Protein AF-A0A804HIJ1-F1 (afdb_monomer_lite)

InterPro domains:
  IPR012476 mRNA export factor GLE1-like [PTHR12960] (21-302)

Structure (mmCIF, N/CA/C/O backbone):
data_AF-A0A804HIJ1-F1
#
_entry.id   AF-A0A804HIJ1-F1
#
loop_
_atom_site.group_PDB
_atom_site.id
_atom_site.type_symbol
_atom_site.label_atom_id
_atom_site.label_alt_id
_atom_site.label_comp_id
_atom_site.label_asym_id
_atom_site.label_entity_id
_atom_site.label_seq_id
_atom_site.pdbx_PDB_ins_code
_atom_site.Cartn_x
_atom_site.Cartn_y
_atom_site.Cartn_z
_atom_site.occupancy
_atom_site.B_iso_or_equiv
_atom_site.auth_seq_id
_atom_site.auth_comp_id
_atom_site.auth_asym_id
_atom_site.auth_atom_id
_atom_site.pdbx_PDB_model_num
ATOM 1 N N . MET A 1 1 ? 26.012 -12.717 2.301 1.00 45.03 1 MET A N 1
ATOM 2 C CA . MET A 1 1 ? 26.436 -12.152 1.001 1.00 45.03 1 MET A CA 1
ATOM 3 C C . MET A 1 1 ? 26.867 -13.304 0.093 1.00 45.03 1 MET A C 1
ATOM 5 O O . MET A 1 1 ? 27.912 -13.877 0.360 1.00 45.03 1 MET A O 1
ATOM 9 N N . PRO A 1 2 ? 26.054 -13.735 -0.889 1.00 50.12 2 PRO A N 1
ATOM 10 C CA . PRO A 1 2 ? 26.306 -14.949 -1.673 1.00 50.12 2 PRO A CA 1
ATOM 11 C C . PRO A 1 2 ? 26.924 -14.647 -3.057 1.00 50.12 2 PRO A C 1
ATOM 13 O O . PRO A 1 2 ? 26.377 -15.055 -4.082 1.00 50.12 2 PRO A O 1
ATOM 16 N N . SER A 1 3 ? 28.027 -13.894 -3.111 1.00 54.91 3 SER A N 1
ATOM 17 C CA . SER A 1 3 ? 28.630 -13.427 -4.378 1.00 54.91 3 SER A CA 1
ATOM 18 C C . SER A 1 3 ? 30.070 -13.889 -4.634 1.00 54.91 3 SER A C 1
ATOM 20 O O . SER A 1 3 ? 30.509 -13.832 -5.780 1.00 54.91 3 SER A O 1
ATOM 22 N N . GLU A 1 4 ? 30.796 -14.409 -3.642 1.00 56.19 4 GLU A N 1
ATOM 23 C CA . GLU A 1 4 ? 32.210 -14.789 -3.830 1.00 56.19 4 GLU A CA 1
ATOM 24 C C . GLU A 1 4 ? 32.402 -16.053 -4.688 1.00 56.19 4 GLU A C 1
ATOM 26 O O . GLU A 1 4 ? 33.353 -16.127 -5.465 1.00 56.19 4 GLU A O 1
ATOM 31 N N . GLY A 1 5 ? 31.469 -17.014 -4.640 1.00 56.78 5 GLY A N 1
ATOM 32 C CA . GLY A 1 5 ? 31.554 -18.251 -5.436 1.00 56.78 5 GLY A CA 1
ATOM 33 C C . GLY A 1 5 ? 31.441 -18.026 -6.951 1.00 56.78 5 GLY A C 1
ATOM 34 O O . GLY A 1 5 ? 32.194 -18.607 -7.731 1.00 56.78 5 GLY A O 1
ATOM 35 N N . ARG A 1 6 ? 30.580 -17.089 -7.374 1.00 58.53 6 ARG A N 1
ATOM 36 C CA . ARG A 1 6 ? 30.302 -16.829 -8.801 1.00 58.53 6 ARG A CA 1
ATOM 37 C C . ARG A 1 6 ? 31.457 -16.132 -9.531 1.00 58.53 6 ARG A C 1
ATOM 39 O O . ARG A 1 6 ? 31.567 -16.229 -10.755 1.00 58.53 6 ARG A O 1
ATOM 46 N N . CYS A 1 7 ? 32.334 -15.444 -8.797 1.00 66.88 7 CYS A N 1
ATOM 47 C CA . CYS A 1 7 ? 33.508 -14.768 -9.357 1.00 66.88 7 CYS A CA 1
ATOM 48 C C . CYS A 1 7 ? 34.526 -15.785 -9.901 1.00 66.88 7 CYS A C 1
ATOM 50 O O . CYS A 1 7 ? 34.996 -15.671 -11.035 1.00 66.88 7 CYS A O 1
ATOM 52 N N . TRP A 1 8 ? 34.794 -16.845 -9.135 1.00 71.62 8 TRP A N 1
ATOM 53 C CA . TRP A 1 8 ? 35.757 -17.880 -9.514 1.00 71.62 8 TRP A CA 1
ATOM 54 C C . TRP A 1 8 ? 35.276 -18.753 -10.672 1.00 71.62 8 TRP A C 1
ATOM 56 O O . TRP A 1 8 ? 36.068 -19.118 -11.541 1.00 71.62 8 TRP A O 1
ATOM 66 N N . GLU A 1 9 ? 33.978 -19.040 -10.726 1.00 78.06 9 GLU A N 1
ATOM 67 C CA . GLU A 1 9 ? 33.346 -19.786 -11.820 1.00 78.06 9 GLU A CA 1
ATOM 68 C C . GLU A 1 9 ? 33.430 -19.013 -13.143 1.00 78.06 9 GLU A C 1
ATOM 70 O O . GLU A 1 9 ? 33.790 -19.582 -14.175 1.00 78.06 9 GLU A O 1
ATOM 75 N N . THR A 1 10 ? 33.206 -17.697 -13.096 1.00 80.00 10 THR A N 1
ATOM 76 C CA . THR A 1 10 ? 33.297 -16.810 -14.265 1.00 80.00 10 THR A CA 1
ATOM 77 C C . THR A 1 10 ? 34.735 -16.695 -14.777 1.00 80.00 10 THR A C 1
ATOM 79 O O . THR A 1 10 ? 34.978 -16.796 -15.979 1.00 80.00 10 THR A O 1
ATOM 82 N N . LEU A 1 11 ? 35.715 -16.562 -13.877 1.00 74.94 11 LEU A N 1
ATOM 83 C CA . LEU A 1 11 ? 37.135 -16.535 -14.246 1.00 74.94 11 LEU A CA 1
ATOM 84 C C . LEU A 1 11 ? 37.601 -17.869 -14.841 1.00 74.94 11 LEU A C 1
ATOM 86 O O . LEU A 1 11 ? 38.374 -17.889 -15.802 1.00 74.94 11 LEU A O 1
ATOM 90 N N . LYS A 1 12 ? 37.110 -18.991 -14.305 1.00 79.50 12 LYS A N 1
ATOM 91 C CA . LYS A 1 12 ? 37.415 -20.326 -14.829 1.00 79.50 12 LYS A CA 1
ATOM 92 C C . LYS A 1 12 ? 36.811 -20.527 -16.221 1.00 79.50 12 LYS A C 1
ATOM 94 O O . LYS A 1 12 ? 37.513 -21.020 -17.100 1.00 79.50 12 LYS A O 1
ATOM 99 N N . ALA A 1 13 ? 35.573 -20.074 -16.434 1.00 80.00 13 ALA A N 1
ATOM 100 C CA . ALA A 1 13 ? 34.900 -20.103 -17.732 1.00 80.00 13 ALA A CA 1
ATOM 101 C C . ALA A 1 13 ? 35.591 -19.208 -18.777 1.00 80.00 13 ALA A C 1
ATOM 103 O O . ALA A 1 13 ? 35.742 -19.610 -19.930 1.00 80.00 13 ALA A O 1
ATOM 104 N N . LEU A 1 14 ? 36.072 -18.025 -18.376 1.00 77.12 14 LEU A N 1
ATOM 105 C CA . LEU A 1 14 ? 36.859 -17.142 -19.242 1.00 77.12 14 LEU A CA 1
ATOM 106 C C . LEU A 1 14 ? 38.190 -17.784 -19.638 1.00 77.12 14 LEU A C 1
ATOM 108 O O . LEU A 1 14 ? 38.533 -17.784 -20.814 1.00 77.12 14 LEU A O 1
ATOM 112 N N . ARG A 1 15 ? 38.908 -18.401 -18.691 1.00 75.94 15 ARG A N 1
ATOM 113 C CA . ARG A 1 15 ? 40.178 -19.092 -18.971 1.00 75.94 15 ARG A CA 1
ATOM 114 C C . ARG A 1 15 ? 40.006 -20.298 -19.903 1.00 75.94 15 ARG A C 1
ATOM 116 O O . ARG A 1 15 ? 40.915 -20.604 -20.670 1.00 75.94 15 ARG A O 1
ATOM 123 N N . SER A 1 16 ? 38.872 -20.999 -19.834 1.00 77.31 16 SER A N 1
ATOM 124 C CA . SER A 1 16 ? 38.581 -22.139 -20.714 1.00 77.31 16 SER A CA 1
ATOM 125 C C . SER A 1 16 ? 37.957 -21.747 -22.058 1.00 77.31 16 SER A C 1
ATOM 127 O O . SER A 1 16 ? 37.895 -22.593 -22.951 1.00 77.31 16 SER A O 1
ATOM 129 N N . SER A 1 17 ? 37.503 -20.499 -22.200 1.00 81.62 17 SER A N 1
ATOM 130 C CA . SER A 1 17 ? 36.943 -19.936 -23.429 1.00 81.62 17 SER A CA 1
ATOM 131 C C . SER A 1 17 ? 38.042 -19.565 -24.420 1.00 81.62 17 SER A C 1
ATOM 133 O O . SER A 1 17 ? 39.098 -19.061 -24.040 1.00 81.62 17 SER A O 1
ATOM 135 N N . ASP A 1 18 ? 37.771 -19.741 -25.711 1.00 72.19 18 ASP A N 1
ATOM 136 C CA . ASP A 1 18 ? 38.717 -19.424 -26.787 1.00 72.19 18 ASP A CA 1
ATOM 137 C C . ASP A 1 18 ? 39.089 -17.935 -26.837 1.00 72.19 18 ASP A C 1
ATOM 139 O O . ASP A 1 18 ? 40.154 -17.585 -27.332 1.00 72.19 18 ASP A O 1
ATOM 143 N N . LYS A 1 19 ? 38.261 -17.058 -26.249 1.00 74.12 19 LYS A N 1
ATOM 144 C CA . LYS A 1 19 ? 38.559 -15.623 -26.103 1.00 74.12 19 LYS A CA 1
ATOM 145 C C . LYS A 1 19 ? 39.476 -15.286 -24.923 1.00 74.12 19 LYS A C 1
ATOM 147 O O . LYS A 1 19 ? 40.068 -14.213 -24.922 1.00 74.12 19 LYS A O 1
ATOM 152 N N . GLY A 1 20 ? 39.568 -16.151 -23.911 1.00 67.25 20 GLY A N 1
ATOM 153 C CA . GLY A 1 20 ? 40.458 -15.962 -22.755 1.00 67.25 20 GLY A CA 1
ATOM 154 C C . GLY A 1 20 ? 41.712 -16.836 -22.799 1.00 67.25 20 GLY A C 1
ATOM 155 O O . GLY A 1 20 ? 42.582 -16.713 -21.934 1.00 67.25 20 GLY A O 1
ATOM 156 N N . ARG A 1 21 ? 41.831 -17.702 -23.812 1.00 68.31 21 ARG A N 1
ATOM 157 C CA . ARG A 1 21 ? 43.031 -18.485 -24.101 1.00 68.31 21 ARG A CA 1
ATOM 158 C C . ARG A 1 21 ? 44.036 -17.582 -24.820 1.00 68.31 21 ARG A C 1
ATOM 160 O O . ARG A 1 21 ? 44.019 -17.452 -26.038 1.00 68.31 21 ARG A O 1
ATOM 167 N N . LEU A 1 22 ? 44.903 -16.923 -24.057 1.00 64.50 22 LEU A N 1
ATOM 168 C CA . LEU A 1 22 ? 46.024 -16.179 -24.629 1.00 64.50 22 LEU A CA 1
ATOM 169 C C . LEU A 1 22 ? 46.969 -17.173 -25.323 1.00 64.50 22 LEU A C 1
ATOM 171 O O . LEU A 1 22 ? 47.586 -18.019 -24.674 1.00 64.50 22 LEU A O 1
ATOM 175 N N . CYS A 1 23 ? 47.037 -17.112 -26.653 1.00 59.44 23 CYS A N 1
ATOM 176 C CA . CYS A 1 23 ? 47.944 -17.928 -27.451 1.00 59.44 23 CYS A CA 1
ATOM 177 C C . CYS A 1 23 ? 49.360 -17.361 -27.346 1.00 59.44 23 CYS A C 1
ATOM 179 O O . CYS A 1 23 ? 49.731 -16.450 -28.081 1.00 59.44 23 CYS A O 1
ATOM 181 N N . TYR A 1 24 ? 50.161 -17.916 -26.442 1.00 58.03 24 TYR A N 1
ATOM 182 C CA . TYR A 1 24 ? 51.599 -17.679 -26.446 1.00 58.03 24 TYR A CA 1
ATOM 183 C C . TYR A 1 24 ? 52.237 -18.606 -27.482 1.00 58.03 24 TYR A C 1
ATOM 185 O O . TYR A 1 24 ? 52.224 -19.829 -27.326 1.00 58.03 24 TYR A O 1
ATOM 193 N N . TYR A 1 25 ? 52.769 -18.034 -28.562 1.00 60.69 25 TYR A N 1
ATOM 194 C CA . TYR A 1 25 ? 53.546 -18.791 -29.538 1.00 60.69 25 TYR A CA 1
ATOM 195 C C . TYR A 1 25 ? 54.821 -19.298 -28.861 1.00 60.69 25 TYR A C 1
ATOM 197 O O . TYR A 1 25 ? 55.654 -18.518 -28.403 1.00 60.69 25 TYR A O 1
ATOM 205 N N . ARG A 1 26 ? 54.969 -20.625 -28.784 1.00 56.06 26 ARG A N 1
ATOM 206 C CA . ARG A 1 26 ? 56.077 -21.295 -28.083 1.00 56.06 26 ARG A CA 1
ATOM 207 C C . ARG A 1 26 ? 57.457 -20.934 -28.660 1.00 56.06 26 ARG A C 1
ATOM 209 O O . ARG A 1 26 ? 58.466 -21.049 -27.971 1.00 56.06 26 ARG A O 1
ATOM 216 N N . ASP A 1 27 ? 57.473 -20.434 -29.889 1.00 60.84 27 ASP A N 1
ATOM 217 C CA . ASP A 1 27 ? 58.672 -20.043 -30.625 1.00 60.84 27 ASP A CA 1
ATOM 218 C C . ASP A 1 27 ? 59.247 -18.693 -30.154 1.00 60.84 27 ASP A C 1
ATOM 220 O O . ASP A 1 27 ? 60.413 -18.400 -30.415 1.00 60.84 27 ASP A O 1
ATOM 224 N N . TRP A 1 28 ? 58.474 -17.885 -29.411 1.00 60.28 28 TRP A N 1
ATOM 225 C CA . TRP A 1 28 ? 58.933 -16.598 -28.864 1.00 60.28 28 TRP A CA 1
ATOM 226 C C . TRP A 1 28 ? 59.990 -16.779 -27.769 1.00 60.28 28 TRP A C 1
ATOM 228 O O . TRP A 1 28 ? 60.966 -16.038 -27.722 1.00 60.28 28 TRP A O 1
ATOM 238 N N . LEU A 1 29 ? 59.868 -17.830 -26.951 1.00 56.00 29 LEU A N 1
ATOM 239 C CA . LEU A 1 29 ? 60.877 -18.171 -25.940 1.00 56.00 29 LEU A CA 1
ATOM 240 C C . LEU A 1 29 ? 62.183 -18.694 -26.563 1.00 56.00 29 LEU A C 1
ATOM 242 O O . LEU A 1 29 ? 63.237 -18.580 -25.942 1.00 56.00 29 LEU A O 1
ATOM 246 N N . LEU A 1 30 ? 62.137 -19.248 -27.783 1.00 57.50 30 LEU A N 1
ATOM 247 C CA . LEU A 1 30 ? 63.334 -19.713 -28.495 1.00 57.50 30 LEU A CA 1
ATOM 248 C C . LEU A 1 30 ? 64.099 -18.575 -29.185 1.00 57.50 30 LEU A C 1
ATOM 250 O O . LEU A 1 30 ? 65.305 -18.709 -29.385 1.00 57.50 30 LEU A O 1
ATOM 254 N N . ARG A 1 31 ? 63.432 -17.467 -29.535 1.00 59.31 31 ARG A N 1
ATOM 255 C CA . ARG A 1 31 ? 64.072 -16.316 -30.193 1.00 59.31 31 ARG A CA 1
ATOM 256 C C . ARG A 1 31 ? 64.824 -15.370 -29.258 1.00 59.31 31 ARG A C 1
ATOM 258 O O . ARG A 1 31 ? 65.560 -14.526 -29.750 1.00 59.31 31 ARG A O 1
ATOM 265 N N . ARG A 1 32 ? 64.718 -15.536 -27.932 1.00 53.00 32 ARG A N 1
ATOM 266 C CA . ARG A 1 32 ? 65.457 -14.735 -26.930 1.00 53.00 32 ARG A CA 1
ATOM 267 C C . ARG A 1 32 ? 65.261 -13.213 -27.071 1.00 53.00 32 ARG A C 1
ATOM 269 O O . ARG A 1 32 ? 66.073 -12.445 -26.567 1.00 53.00 32 ARG A O 1
ATOM 276 N N . GLU A 1 33 ? 64.193 -12.792 -27.738 1.00 57.38 33 GLU A N 1
ATOM 277 C CA . GLU A 1 33 ? 63.743 -11.405 -27.805 1.00 57.38 33 GLU A CA 1
ATOM 278 C C . GLU A 1 33 ? 62.698 -11.235 -26.706 1.00 57.38 33 GLU A C 1
ATOM 280 O O . GLU A 1 33 ? 61.545 -11.652 -26.838 1.00 57.38 33 GLU A O 1
ATOM 285 N N . ASP A 1 34 ? 63.147 -10.721 -25.563 1.00 55.59 34 ASP A N 1
ATOM 286 C CA . ASP A 1 34 ? 62.320 -10.552 -24.377 1.00 55.59 34 ASP A CA 1
ATOM 287 C C . ASP A 1 34 ? 61.395 -9.344 -24.590 1.00 55.59 34 ASP A C 1
ATOM 289 O O . ASP A 1 34 ? 61.744 -8.196 -24.331 1.00 55.59 34 ASP A O 1
ATOM 293 N N . VAL A 1 35 ? 60.203 -9.595 -25.138 1.00 57.38 35 VAL A N 1
ATOM 294 C CA . VAL A 1 35 ? 59.199 -8.566 -25.487 1.00 57.38 35 VAL A CA 1
ATOM 295 C C . VAL A 1 35 ? 58.797 -7.707 -24.273 1.00 57.38 35 VAL A C 1
ATOM 297 O O . VAL A 1 35 ? 58.299 -6.596 -24.427 1.00 57.38 35 VAL A O 1
ATOM 300 N N . LEU A 1 36 ? 59.034 -8.194 -23.052 1.00 55.00 36 LEU A N 1
ATOM 301 C CA . LEU A 1 36 ? 58.762 -7.465 -21.813 1.00 55.00 36 LEU A CA 1
ATOM 302 C C . LEU A 1 36 ? 59.898 -6.527 -21.378 1.00 55.00 36 LEU A C 1
ATOM 304 O O . LEU A 1 36 ? 59.675 -5.701 -20.495 1.00 55.00 36 LEU A O 1
ATOM 308 N N . GLU A 1 37 ? 61.081 -6.589 -21.992 1.00 58.66 37 GLU A N 1
ATOM 309 C CA . GLU A 1 37 ? 62.195 -5.692 -21.660 1.00 58.66 37 GLU A CA 1
ATOM 310 C C . GLU A 1 37 ? 61.887 -4.233 -22.048 1.00 58.66 37 GLU A C 1
ATOM 312 O O . GLU A 1 37 ? 62.244 -3.300 -21.328 1.00 58.66 37 GLU A O 1
ATOM 317 N N . GLU A 1 38 ? 61.098 -4.023 -23.106 1.00 53.91 38 GLU A N 1
ATOM 318 C CA . GLU A 1 38 ? 60.619 -2.695 -23.505 1.00 53.91 38 GLU A CA 1
ATOM 319 C C . GLU A 1 38 ? 59.603 -2.117 -22.498 1.00 53.91 38 GLU A C 1
ATOM 321 O O . GLU A 1 38 ? 59.600 -0.912 -22.236 1.00 53.91 38 GLU A O 1
ATOM 326 N N . CYS A 1 39 ? 58.811 -2.971 -21.834 1.00 52.78 39 CYS A N 1
ATOM 327 C CA . CYS A 1 39 ? 57.850 -2.570 -20.797 1.00 52.78 39 CYS A CA 1
ATOM 328 C C . CYS A 1 39 ? 58.494 -2.245 -19.439 1.00 52.78 39 CYS A C 1
ATOM 330 O O . CYS A 1 39 ? 57.851 -1.617 -18.598 1.00 52.78 39 CYS A O 1
ATOM 332 N N . MET A 1 40 ? 59.744 -2.661 -19.214 1.00 53.94 40 MET A N 1
ATOM 333 C CA . MET A 1 40 ? 60.508 -2.342 -18.000 1.00 53.94 40 MET A CA 1
ATOM 334 C C . MET A 1 40 ? 61.317 -1.044 -18.139 1.00 53.94 40 MET A C 1
ATOM 336 O O . MET A 1 40 ? 61.915 -0.574 -17.168 1.00 53.94 40 MET A O 1
ATOM 340 N N . SER A 1 41 ? 61.333 -0.441 -19.331 1.00 55.91 41 SER A N 1
ATOM 341 C CA . SER A 1 41 ? 61.959 0.857 -19.560 1.00 55.91 41 SER A CA 1
ATOM 342 C C . SER A 1 41 ? 61.047 1.997 -19.085 1.00 55.91 41 SER A C 1
ATOM 344 O O . SER A 1 41 ? 59.832 1.969 -19.283 1.00 55.91 41 SER A O 1
ATOM 346 N N . LEU A 1 42 ? 61.622 3.009 -18.420 1.00 57.72 42 LEU A N 1
ATOM 347 C CA . LEU A 1 42 ? 60.863 4.192 -18.000 1.00 57.72 42 LEU A CA 1
ATOM 348 C C . LEU A 1 42 ? 60.200 4.835 -19.231 1.00 57.72 42 LEU A C 1
ATOM 350 O O . LEU A 1 42 ? 60.911 5.095 -20.207 1.00 57.72 42 LEU A O 1
ATOM 354 N N . PRO A 1 43 ? 58.886 5.131 -19.198 1.00 63.12 43 PRO A N 1
ATOM 355 C CA . PRO A 1 43 ? 58.206 5.742 -20.330 1.00 63.12 43 PRO A CA 1
ATOM 356 C C . PRO A 1 43 ? 58.850 7.096 -20.637 1.00 63.12 43 PRO A C 1
ATOM 358 O O . PRO A 1 43 ? 58.847 8.012 -19.815 1.00 63.12 43 PRO A O 1
ATOM 361 N N . LYS A 1 44 ? 59.442 7.210 -21.828 1.00 70.50 44 LYS A N 1
ATOM 362 C CA . LYS A 1 44 ? 60.058 8.447 -22.309 1.00 70.50 44 LYS A CA 1
ATOM 363 C C . LYS A 1 44 ? 59.022 9.230 -23.096 1.00 70.50 44 LYS A C 1
ATOM 365 O O . LYS A 1 44 ? 58.398 8.703 -24.014 1.00 70.50 44 LYS A O 1
ATOM 370 N N . LEU A 1 45 ? 58.851 10.498 -22.739 1.00 71.06 45 LEU A N 1
ATOM 371 C CA . LEU A 1 45 ? 58.057 11.411 -23.546 1.00 71.06 45 LEU A CA 1
ATOM 372 C C . LEU A 1 45 ? 58.728 11.599 -24.913 1.00 71.06 45 LEU A C 1
ATOM 374 O O . LEU A 1 45 ? 59.955 11.633 -25.021 1.00 71.06 45 LEU A O 1
ATOM 378 N N . SER A 1 46 ? 57.905 11.706 -25.955 1.00 77.06 46 SER A N 1
ATOM 379 C CA . SER A 1 46 ? 58.351 12.091 -27.295 1.00 77.06 46 SER A CA 1
ATOM 380 C C . SER A 1 46 ? 59.092 13.428 -27.231 1.00 77.06 46 SER A C 1
ATOM 382 O O . SER A 1 46 ? 58.675 14.326 -26.507 1.00 77.06 46 SER A O 1
ATOM 384 N N . SER A 1 47 ? 60.139 13.611 -28.036 1.00 73.25 47 SER A N 1
ATOM 385 C CA . SER A 1 47 ? 60.853 14.891 -28.177 1.00 73.25 47 SER A CA 1
ATOM 386 C C . SER A 1 47 ? 59.946 16.056 -28.603 1.00 73.25 47 SER A C 1
ATOM 388 O O . SER A 1 47 ? 60.314 17.216 -28.438 1.00 73.25 47 SER A O 1
ATOM 390 N N . TYR A 1 48 ? 58.741 15.759 -29.100 1.00 67.44 48 TYR A N 1
ATOM 391 C CA . TYR A 1 48 ? 57.714 16.734 -29.461 1.00 67.44 48 TYR A CA 1
ATOM 392 C C . TYR A 1 48 ? 56.775 17.117 -28.300 1.00 67.44 48 TYR A C 1
ATOM 394 O O . TYR A 1 48 ? 55.915 17.981 -28.459 1.00 67.44 48 TYR A O 1
ATOM 402 N N . SER A 1 49 ? 56.918 16.507 -27.116 1.00 72.62 49 SER A N 1
ATOM 403 C CA . SER A 1 49 ? 56.035 16.777 -25.973 1.00 72.62 49 SER A CA 1
ATOM 404 C C . SER A 1 49 ? 56.127 18.223 -25.480 1.00 72.62 49 SER A C 1
ATOM 406 O O . SER A 1 49 ? 55.131 18.759 -25.009 1.00 72.62 49 SER A O 1
ATOM 408 N N . GLY A 1 50 ? 57.285 18.877 -25.631 1.00 68.88 50 GLY A N 1
ATOM 409 C CA . GLY A 1 50 ? 57.456 20.291 -25.276 1.00 68.88 50 GLY A CA 1
ATOM 410 C C . GLY A 1 50 ? 56.600 21.233 -26.128 1.00 68.88 50 GLY A C 1
ATOM 411 O O . GLY A 1 50 ? 55.984 22.151 -25.595 1.00 68.88 50 GLY A O 1
ATOM 412 N N . TRP A 1 51 ? 56.473 20.947 -27.428 1.00 74.75 51 TRP A N 1
ATOM 413 C CA . TRP A 1 51 ? 55.655 21.744 -28.345 1.00 74.75 51 TRP A CA 1
ATOM 414 C C . TRP A 1 51 ? 54.165 21.668 -27.986 1.00 74.75 51 TRP A C 1
ATOM 416 O O . TRP A 1 51 ? 53.469 22.680 -27.987 1.00 74.75 51 TRP A O 1
ATOM 426 N N . VAL A 1 52 ? 53.682 20.484 -27.599 1.00 72.25 52 VAL A N 1
ATOM 427 C CA . VAL A 1 52 ? 52.279 20.282 -27.202 1.00 72.25 52 VAL A CA 1
ATOM 428 C C . VAL A 1 52 ? 51.939 21.051 -25.922 1.00 72.25 52 VAL A C 1
ATOM 430 O O . VAL A 1 52 ? 50.862 21.634 -25.833 1.00 72.25 52 VAL A O 1
ATOM 433 N N . VAL A 1 53 ? 52.851 21.108 -24.946 1.00 70.56 53 VAL A N 1
ATOM 434 C CA . VAL A 1 53 ? 52.614 21.841 -23.690 1.00 70.56 53 VAL A CA 1
ATOM 435 C C . VAL A 1 53 ? 52.532 23.353 -23.928 1.00 70.56 53 VAL A C 1
ATOM 437 O O . VAL A 1 53 ? 51.646 23.995 -23.369 1.00 70.56 53 VAL A O 1
ATOM 440 N N . GLU A 1 54 ? 53.377 23.917 -24.797 1.00 68.31 54 GLU A N 1
ATOM 441 C CA . GLU A 1 54 ? 53.345 25.356 -25.116 1.00 68.31 54 GLU A CA 1
ATOM 442 C C . GLU A 1 54 ? 52.078 25.793 -25.866 1.00 68.31 54 GLU A C 1
ATOM 444 O O . GLU A 1 54 ? 51.598 26.905 -25.661 1.00 68.31 54 GLU A O 1
ATOM 449 N N . HIS A 1 55 ? 51.503 24.928 -26.707 1.00 65.00 55 HIS A N 1
ATOM 450 C CA . HIS A 1 55 ? 50.378 25.302 -27.576 1.00 65.00 55 HIS A CA 1
ATOM 451 C C . HIS A 1 55 ? 49.003 24.976 -26.976 1.00 65.00 55 HIS A C 1
ATOM 453 O O . HIS A 1 55 ? 47.988 25.461 -27.472 1.00 65.00 55 HIS A O 1
ATOM 459 N N . VAL A 1 56 ? 48.954 24.192 -25.895 1.00 63.06 56 VAL A N 1
ATOM 460 C CA . VAL A 1 56 ? 47.712 23.881 -25.165 1.00 63.06 56 VAL A CA 1
ATOM 461 C C . VAL A 1 56 ? 47.462 24.866 -24.010 1.00 63.06 56 VAL A C 1
ATOM 463 O O . VAL A 1 56 ? 46.315 25.073 -23.621 1.00 63.06 56 VAL A O 1
ATOM 466 N N . LEU A 1 57 ? 48.504 25.527 -23.490 1.00 61.00 57 LEU A N 1
ATOM 467 C CA . LEU A 1 57 ? 48.416 26.462 -22.358 1.00 61.00 57 LEU A CA 1
ATOM 468 C C . LEU A 1 57 ? 48.180 27.974 -22.626 1.00 61.00 57 LEU A C 1
ATOM 470 O O . LEU A 1 57 ? 48.137 28.699 -21.632 1.00 61.00 57 LEU A O 1
ATOM 474 N N . PRO A 1 58 ? 47.958 28.523 -23.842 1.00 52.81 58 PRO A N 1
ATOM 475 C CA . PRO A 1 58 ? 47.726 29.970 -23.972 1.00 52.81 58 PRO A CA 1
ATOM 476 C C . PRO A 1 58 ? 46.368 30.492 -23.460 1.00 52.81 58 PRO A C 1
ATOM 478 O O . PRO A 1 58 ? 46.116 31.687 -23.570 1.00 52.81 58 PRO A O 1
ATOM 481 N N . HIS A 1 59 ? 45.469 29.653 -22.927 1.00 47.03 59 HIS A N 1
ATOM 482 C CA . HIS A 1 59 ? 44.105 30.085 -22.565 1.00 47.03 59 HIS A CA 1
ATOM 483 C C . HIS A 1 59 ? 43.830 30.256 -21.058 1.00 47.03 59 HIS A C 1
ATOM 485 O O . HIS A 1 59 ? 42.693 30.510 -20.677 1.00 47.03 59 HIS A O 1
ATOM 491 N N . MET A 1 60 ? 44.824 30.135 -20.174 1.00 49.72 60 MET A N 1
ATOM 492 C CA . MET A 1 60 ? 44.590 30.188 -18.716 1.00 49.72 60 MET A CA 1
ATOM 493 C C . MET A 1 60 ? 45.579 31.105 -17.983 1.00 49.72 60 MET A C 1
ATOM 495 O O . MET A 1 60 ? 46.089 30.748 -16.923 1.00 49.72 60 MET A O 1
ATOM 499 N N . GLN A 1 61 ? 45.871 32.289 -18.529 1.00 44.69 61 GLN A N 1
ATOM 500 C CA . GLN A 1 61 ? 46.687 33.280 -17.824 1.00 44.69 61 GLN A CA 1
ATOM 501 C C . GLN A 1 61 ? 46.121 34.696 -17.952 1.00 44.69 61 GLN A C 1
ATOM 503 O O . GLN A 1 61 ? 46.636 35.530 -18.686 1.00 44.69 61 GLN A O 1
ATOM 508 N N . GLU A 1 62 ? 45.090 34.982 -17.161 1.00 39.28 62 GLU A N 1
ATOM 509 C CA . GLU A 1 62 ? 44.924 36.305 -16.562 1.00 39.28 62 GLU A CA 1
ATOM 510 C C . GLU A 1 62 ? 44.407 36.113 -15.129 1.00 39.28 62 GLU A C 1
ATOM 512 O O . GLU A 1 62 ? 43.477 35.338 -14.899 1.00 39.28 62 GLU A O 1
ATOM 517 N N . ASN A 1 63 ? 45.048 36.816 -14.188 1.00 32.81 63 ASN A N 1
ATOM 518 C CA . ASN A 1 63 ? 44.877 36.830 -12.724 1.00 32.81 63 ASN A CA 1
ATOM 519 C C . ASN A 1 63 ? 45.852 35.941 -11.916 1.00 32.81 63 ASN A C 1
ATOM 521 O O . ASN A 1 63 ? 45.571 34.809 -11.533 1.00 32.81 63 ASN A O 1
ATOM 525 N N . GLN A 1 64 ? 47.005 36.530 -11.591 1.00 35.12 64 GLN A N 1
ATOM 526 C CA . GLN A 1 64 ? 47.881 36.202 -10.449 1.00 35.12 64 GLN A CA 1
ATOM 527 C C . GLN A 1 64 ? 47.710 37.312 -9.369 1.00 35.12 64 GLN A C 1
ATOM 529 O O . GLN A 1 64 ? 47.228 38.379 -9.758 1.00 35.12 64 GLN A O 1
ATOM 534 N N . PRO A 1 65 ? 48.152 37.180 -8.084 1.00 47.09 65 PRO A N 1
ATOM 535 C CA . PRO A 1 65 ? 49.037 36.148 -7.516 1.00 47.09 65 PRO A CA 1
ATOM 536 C C . PRO A 1 65 ? 48.716 35.575 -6.100 1.00 47.09 65 PRO A C 1
ATOM 538 O O . PRO A 1 65 ? 47.945 36.128 -5.327 1.00 47.09 65 PRO A O 1
ATOM 541 N N . LEU A 1 66 ? 49.389 34.442 -5.818 1.00 33.59 66 LEU A N 1
ATOM 542 C CA . LEU A 1 66 ? 49.885 33.834 -4.554 1.00 33.59 66 LEU A CA 1
ATOM 543 C C . LEU A 1 66 ? 49.350 34.311 -3.175 1.00 33.59 66 LEU A C 1
ATOM 545 O O . LEU A 1 66 ? 49.609 35.441 -2.777 1.00 33.59 66 LEU A O 1
ATOM 549 N N . SER A 1 67 ? 48.805 33.395 -2.351 1.00 30.80 67 SER A N 1
ATOM 550 C CA . SER A 1 67 ? 49.572 32.631 -1.331 1.00 30.80 67 SER A CA 1
ATOM 551 C C . SER A 1 67 ? 48.697 31.895 -0.288 1.00 30.80 67 SER A C 1
ATOM 553 O O . SER A 1 67 ? 47.826 32.479 0.340 1.00 30.80 67 SER A O 1
ATOM 555 N N . GLU A 1 68 ? 49.060 30.622 -0.082 1.00 30.48 68 GLU A N 1
ATOM 556 C CA . GLU A 1 68 ? 49.152 29.867 1.186 1.00 30.48 68 GLU A CA 1
ATOM 557 C C . GLU A 1 68 ? 47.917 29.350 1.976 1.00 30.48 68 GLU A C 1
ATOM 559 O O . GLU A 1 68 ? 47.130 30.080 2.564 1.00 30.48 68 GLU A O 1
ATOM 564 N N . THR A 1 69 ? 47.953 28.017 2.158 1.00 30.75 69 THR A N 1
ATOM 565 C CA . THR A 1 69 ? 47.476 27.170 3.280 1.00 30.75 69 THR A CA 1
ATOM 566 C C . THR A 1 69 ? 46.030 26.616 3.328 1.00 30.75 69 THR A C 1
ATOM 568 O O . THR A 1 69 ? 45.041 27.325 3.442 1.00 30.75 69 THR A O 1
ATOM 571 N N . SER A 1 70 ? 45.996 25.273 3.271 1.00 28.56 70 SER A N 1
ATOM 572 C CA . SER A 1 70 ? 45.022 24.203 3.603 1.00 28.56 70 SER A CA 1
ATOM 573 C C . SER A 1 70 ? 44.015 24.435 4.764 1.00 28.56 70 SER A C 1
ATOM 575 O O . SER A 1 70 ? 44.192 25.373 5.527 1.00 28.56 70 SER A O 1
ATOM 577 N N . PRO A 1 71 ? 43.169 23.443 5.149 1.00 46.47 71 PRO A N 1
ATOM 578 C CA . PRO A 1 71 ? 42.199 22.620 4.403 1.00 46.47 71 PRO A CA 1
ATOM 579 C C . PRO A 1 71 ? 40.783 22.607 5.069 1.00 46.47 71 PRO A C 1
ATOM 581 O O . PRO A 1 71 ? 40.611 23.077 6.188 1.00 46.47 71 PRO A O 1
ATOM 584 N N . SER A 1 72 ? 39.824 21.896 4.444 1.00 26.66 72 SER A N 1
ATOM 585 C CA . SER A 1 72 ? 38.685 21.166 5.069 1.00 26.66 72 SER A CA 1
ATOM 586 C C . SER A 1 72 ? 37.243 21.710 4.919 1.00 26.66 72 SER A C 1
ATOM 588 O O . SER A 1 72 ? 36.943 22.848 5.250 1.00 26.66 72 SER A O 1
ATOM 590 N N . SER A 1 73 ? 36.353 20.759 4.582 1.00 28.95 73 SER A N 1
ATOM 591 C CA . SER A 1 73 ? 34.970 20.556 5.074 1.00 28.95 73 SER A CA 1
ATOM 592 C C . SER A 1 73 ? 33.753 21.332 4.509 1.00 28.95 73 SER A C 1
ATOM 594 O O . SER A 1 73 ? 33.515 22.484 4.836 1.00 28.95 73 SER A O 1
ATOM 596 N N . THR A 1 74 ? 32.869 20.548 3.862 1.00 26.20 74 THR A N 1
ATOM 597 C CA . THR A 1 74 ? 31.418 20.401 4.166 1.00 26.20 74 THR A CA 1
ATOM 598 C C . THR A 1 74 ? 30.360 21.330 3.516 1.00 26.20 74 THR A C 1
ATOM 600 O O . THR A 1 74 ? 30.230 22.497 3.850 1.00 26.20 74 THR A O 1
ATOM 603 N N . SER A 1 75 ? 29.482 20.674 2.734 1.00 27.70 75 SER A N 1
ATOM 604 C CA . SER A 1 75 ? 28.022 20.872 2.542 1.00 27.70 75 SER A CA 1
ATOM 605 C C . SER A 1 75 ? 27.406 21.978 1.654 1.00 27.70 75 SER A C 1
ATOM 607 O O . SER A 1 75 ? 27.461 23.159 1.955 1.00 27.70 75 SER A O 1
ATOM 609 N N . ALA A 1 76 ? 26.586 21.466 0.716 1.00 27.58 76 ALA A N 1
ATOM 610 C CA . ALA A 1 76 ? 25.206 21.838 0.345 1.00 27.58 76 ALA A CA 1
ATOM 611 C C . ALA A 1 76 ? 24.882 23.023 -0.604 1.00 27.58 76 ALA A C 1
ATOM 613 O O . ALA A 1 76 ? 25.152 24.178 -0.315 1.00 27.58 76 ALA A O 1
ATOM 614 N N . SER A 1 77 ? 24.051 22.673 -1.607 1.00 26.81 77 SER A N 1
ATOM 615 C CA . SER A 1 77 ? 22.830 23.375 -2.065 1.00 26.81 77 SER A CA 1
ATOM 616 C C . SER A 1 77 ? 22.837 24.123 -3.412 1.00 26.81 77 SER A C 1
ATOM 618 O O . SER A 1 77 ? 23.664 24.991 -3.647 1.00 26.81 77 SER A O 1
ATOM 620 N N . ALA A 1 78 ? 21.776 23.816 -4.182 1.00 27.89 78 ALA A N 1
ATOM 621 C CA . ALA A 1 78 ? 21.056 24.592 -5.210 1.00 27.89 78 ALA A CA 1
ATOM 622 C C . ALA A 1 78 ? 21.834 25.018 -6.474 1.00 27.89 78 ALA A C 1
ATOM 624 O O . ALA A 1 78 ? 22.820 25.734 -6.415 1.00 27.89 78 ALA A O 1
ATOM 625 N N . LEU A 1 79 ? 21.509 24.468 -7.650 1.00 34.53 79 LEU A N 1
ATOM 626 C CA . LEU A 1 79 ? 20.396 24.877 -8.527 1.00 34.53 79 LEU A CA 1
ATOM 627 C C . LEU A 1 79 ? 20.536 26.342 -8.975 1.00 34.53 79 LEU A C 1
ATOM 629 O O . LEU A 1 79 ? 20.126 27.239 -8.255 1.00 34.53 79 LEU A O 1
ATOM 633 N N . ASP A 1 80 ? 21.114 26.556 -10.157 1.00 29.12 80 ASP A N 1
ATOM 634 C CA . ASP A 1 80 ? 20.439 27.283 -11.237 1.00 29.12 80 ASP A CA 1
ATOM 635 C C . ASP A 1 80 ? 21.253 27.215 -12.535 1.00 29.12 80 ASP A C 1
ATOM 637 O O . ASP A 1 80 ? 22.458 27.457 -12.584 1.00 29.12 80 ASP A O 1
ATOM 641 N N . GLN A 1 81 ? 20.554 26.830 -13.599 1.00 37.62 81 GLN A N 1
ATOM 642 C CA . GLN A 1 81 ? 20.998 26.892 -14.985 1.00 37.62 81 GLN A CA 1
ATOM 643 C C . GLN A 1 81 ? 20.529 28.238 -15.558 1.00 37.62 81 GLN A C 1
ATOM 645 O O . GLN A 1 81 ? 19.435 28.692 -15.219 1.00 37.62 81 GLN A O 1
ATOM 650 N N . PRO A 1 82 ? 21.259 28.822 -16.519 1.00 35.12 82 PRO A N 1
ATOM 651 C CA . PRO A 1 82 ? 20.540 29.255 -17.711 1.00 35.12 82 PRO A CA 1
ATOM 652 C C . PRO A 1 82 ? 21.242 28.875 -19.015 1.00 35.12 82 PRO A C 1
ATOM 654 O O . PRO A 1 82 ? 22.463 28.908 -19.161 1.00 35.12 82 PRO A O 1
ATOM 657 N N . SER A 1 83 ? 20.392 28.514 -19.972 1.00 33.44 83 SER A N 1
ATOM 658 C CA . SER A 1 83 ? 20.685 28.181 -21.359 1.00 33.44 83 SER A CA 1
ATOM 659 C C . SER A 1 83 ? 21.273 29.355 -22.139 1.00 33.44 83 SER A C 1
ATOM 661 O O . SER A 1 83 ? 20.745 30.465 -22.060 1.00 33.44 83 SER A O 1
ATOM 663 N N . PHE A 1 84 ? 22.235 29.077 -23.019 1.00 32.31 84 PHE A N 1
ATOM 664 C CA . PHE A 1 84 ? 22.595 29.978 -24.112 1.00 32.31 84 PHE A CA 1
ATOM 665 C C . PHE A 1 84 ? 22.567 29.232 -25.448 1.00 32.31 84 PHE A C 1
ATOM 667 O O . PHE A 1 84 ? 23.350 28.321 -25.698 1.00 32.31 84 PHE A O 1
ATOM 674 N N . VAL A 1 85 ? 21.624 29.644 -26.296 1.00 36.25 85 VAL A N 1
ATOM 675 C CA . VAL A 1 85 ? 21.576 29.357 -27.734 1.00 36.25 85 VAL A CA 1
ATOM 676 C C . VAL A 1 85 ? 22.548 30.316 -28.432 1.00 36.25 85 VAL A C 1
ATOM 678 O O . VAL A 1 85 ? 22.386 31.527 -28.263 1.00 36.25 85 VAL A O 1
ATOM 681 N N . PRO A 1 86 ? 23.514 29.849 -29.242 1.00 35.25 86 PRO A N 1
ATOM 682 C CA . PRO A 1 86 ? 24.322 30.744 -30.060 1.00 35.25 86 PRO A CA 1
ATOM 683 C C . PRO A 1 86 ? 23.640 31.037 -31.399 1.00 35.25 86 PRO A C 1
ATOM 685 O O . PRO A 1 86 ? 23.250 30.137 -32.142 1.00 35.25 86 PRO A O 1
ATOM 688 N N . LYS A 1 87 ? 23.538 32.331 -31.699 1.00 32.41 87 LYS A N 1
ATOM 689 C CA . LYS A 1 87 ? 23.173 32.902 -32.995 1.00 32.41 87 LYS A CA 1
ATOM 690 C C . LYS A 1 87 ? 24.461 33.078 -33.807 1.00 32.41 87 LYS A C 1
ATOM 692 O O . LYS A 1 87 ? 25.436 33.623 -33.297 1.00 32.41 87 LYS A O 1
ATOM 697 N N . SER A 1 88 ? 24.466 32.577 -35.035 1.00 36.50 88 SER A N 1
ATOM 698 C CA . SER A 1 88 ? 25.569 32.646 -35.999 1.00 36.50 88 SER A CA 1
ATOM 699 C C . SER A 1 88 ? 25.892 34.081 -36.442 1.00 36.50 88 SER A C 1
ATOM 701 O O . SER A 1 88 ? 25.007 34.942 -36.441 1.00 36.50 88 SER A O 1
ATOM 703 N N . PRO A 1 89 ? 27.134 34.315 -36.901 1.00 37.81 89 PRO A N 1
ATOM 704 C CA . PRO A 1 89 ? 27.347 35.210 -38.032 1.00 37.81 89 PRO A CA 1
ATOM 705 C C . PRO A 1 89 ? 28.228 34.621 -39.145 1.00 37.81 89 PRO A C 1
ATOM 707 O O . PRO A 1 89 ? 29.110 33.791 -38.928 1.00 37.81 89 PRO A O 1
ATOM 710 N N . ASP A 1 90 ? 27.907 35.111 -40.339 1.00 30.14 90 ASP A N 1
ATOM 711 C CA . ASP A 1 90 ? 28.396 34.779 -41.668 1.00 30.14 90 ASP A CA 1
ATOM 712 C C . ASP A 1 90 ? 29.873 35.085 -41.956 1.00 30.14 90 ASP A C 1
ATOM 714 O O . ASP A 1 90 ? 30.549 35.885 -41.312 1.00 30.14 90 ASP A O 1
ATOM 718 N N . ALA A 1 91 ? 30.301 34.430 -43.033 1.00 33.28 91 ALA A N 1
ATOM 719 C CA . ALA A 1 91 ? 31.529 34.551 -43.795 1.00 33.28 91 ALA A CA 1
ATOM 720 C C . ALA A 1 91 ? 32.032 35.980 -44.085 1.00 33.28 91 ALA A C 1
ATOM 722 O O . ALA A 1 91 ? 31.303 36.818 -44.605 1.00 33.28 91 ALA A O 1
ATOM 723 N N . SER A 1 92 ? 33.354 36.159 -43.988 1.00 29.83 92 SER A N 1
ATOM 724 C CA . SER A 1 92 ? 34.130 36.811 -45.052 1.00 29.83 92 SER A CA 1
ATOM 725 C C . SER A 1 92 ? 35.614 36.455 -44.948 1.00 29.83 92 SER A C 1
ATOM 727 O O . SER A 1 92 ? 36.269 36.686 -43.936 1.00 29.83 92 SER A O 1
ATOM 729 N N . SER A 1 93 ? 36.104 35.880 -46.040 1.00 35.00 93 SER A N 1
ATOM 730 C CA . SER A 1 93 ? 37.481 35.502 -46.343 1.00 35.00 93 SER A CA 1
ATOM 731 C C . SER A 1 93 ? 38.351 36.723 -46.659 1.00 35.00 93 SER A C 1
ATOM 733 O O . SER A 1 93 ? 37.981 37.508 -47.529 1.00 35.00 93 SER A O 1
ATOM 735 N N . ALA A 1 94 ? 39.544 36.806 -46.063 1.00 28.80 94 ALA A N 1
ATOM 736 C CA . ALA A 1 94 ? 40.717 37.457 -46.657 1.00 28.80 94 ALA A CA 1
ATOM 737 C C . ALA A 1 94 ? 42.000 36.996 -45.937 1.00 28.80 94 ALA A C 1
ATOM 739 O O . ALA A 1 94 ? 42.241 37.365 -44.792 1.00 28.80 94 ALA A O 1
ATOM 740 N N . PHE A 1 95 ? 42.837 36.210 -46.618 1.00 31.47 95 PHE A N 1
ATOM 741 C CA . PHE A 1 95 ? 44.229 35.977 -46.229 1.00 31.47 95 PHE A CA 1
ATOM 742 C C . PHE A 1 95 ? 45.144 36.630 -47.268 1.00 31.47 95 PHE A C 1
ATOM 744 O O . PHE A 1 95 ? 45.073 36.298 -48.449 1.00 31.47 95 PHE A O 1
ATOM 751 N N . SER A 1 96 ? 46.032 37.509 -46.806 1.00 27.66 96 SER A N 1
ATOM 752 C CA . SER A 1 96 ? 47.237 37.941 -47.522 1.00 27.66 96 SER A CA 1
ATOM 753 C C . SER A 1 96 ? 48.449 37.608 -46.651 1.00 27.66 96 SER A C 1
ATOM 755 O O . SER A 1 96 ? 48.452 38.013 -45.486 1.00 27.66 96 SER A O 1
ATOM 757 N N . PRO A 1 97 ? 49.490 36.929 -47.165 1.00 38.97 97 PRO A N 1
ATOM 758 C CA . PRO A 1 97 ? 50.768 36.825 -46.478 1.00 38.97 97 PRO A CA 1
ATOM 759 C C . PRO A 1 97 ? 51.796 37.817 -47.045 1.00 38.97 97 PRO A C 1
ATOM 761 O O . PRO A 1 97 ? 51.866 38.072 -48.247 1.00 38.97 97 PRO A O 1
ATOM 764 N N . ALA A 1 98 ? 52.602 38.373 -46.141 1.00 27.47 98 ALA A N 1
ATOM 765 C CA . ALA A 1 98 ? 53.689 39.302 -46.420 1.00 27.47 98 ALA A CA 1
ATOM 766 C C . ALA A 1 98 ? 54.933 38.607 -47.014 1.00 27.47 98 ALA A C 1
ATOM 768 O O . ALA A 1 98 ? 55.238 37.459 -46.698 1.00 27.47 98 ALA A O 1
ATOM 769 N N . SER A 1 99 ? 55.668 39.344 -47.851 1.00 30.92 99 SER A N 1
ATOM 770 C CA . SER A 1 99 ? 57.003 39.014 -48.384 1.00 30.92 99 SER A CA 1
ATOM 771 C C . SER A 1 99 ? 58.132 39.474 -47.446 1.00 30.92 99 SER A C 1
ATOM 773 O O . SER A 1 99 ? 57.887 40.342 -46.605 1.00 30.92 99 SER A O 1
ATOM 775 N N . PRO A 1 100 ? 59.392 39.043 -47.671 1.00 37.75 100 PRO A N 1
ATOM 776 C CA . PRO A 1 100 ? 60.554 39.789 -47.199 1.00 37.75 100 PRO A CA 1
ATOM 777 C C . PRO A 1 100 ? 61.507 40.279 -48.315 1.00 37.75 100 PRO A C 1
ATOM 779 O O . PRO A 1 100 ? 61.839 39.554 -49.246 1.00 37.75 100 PRO A O 1
ATOM 782 N N . ALA A 1 101 ? 61.978 41.514 -48.091 1.00 29.30 101 ALA A N 1
ATOM 783 C CA . ALA A 1 101 ? 63.292 42.118 -48.370 1.00 29.30 101 ALA A CA 1
ATOM 784 C C . ALA A 1 101 ? 63.813 42.344 -49.817 1.00 29.30 101 ALA A C 1
ATOM 786 O O . ALA A 1 101 ? 64.206 41.436 -50.540 1.00 29.30 101 ALA A O 1
ATOM 787 N N . THR A 1 102 ? 63.946 43.637 -50.144 1.00 35.78 102 THR A N 1
ATOM 788 C CA . THR A 1 102 ? 64.728 44.286 -51.225 1.00 35.78 102 THR A CA 1
ATOM 789 C C . THR A 1 102 ? 66.252 44.270 -50.967 1.00 35.78 102 THR A C 1
ATOM 791 O O . THR A 1 102 ? 66.649 44.110 -49.811 1.00 35.78 102 THR A O 1
ATOM 794 N N . PRO A 1 103 ? 67.119 44.569 -51.967 1.00 45.53 103 PRO A N 1
ATOM 795 C CA . PRO A 1 103 ? 67.601 45.959 -52.084 1.00 45.53 103 PRO A CA 1
ATOM 796 C C . PRO A 1 103 ? 67.896 46.492 -53.510 1.00 45.53 103 PRO A C 1
ATOM 798 O O . PRO A 1 103 ? 68.408 45.796 -54.378 1.00 45.53 103 PRO A O 1
ATOM 801 N N . ASN A 1 104 ? 67.659 47.803 -53.635 1.00 32.44 104 ASN A N 1
ATOM 802 C CA . ASN A 1 104 ? 68.355 48.837 -54.417 1.00 32.44 104 ASN A CA 1
ATOM 803 C C . ASN A 1 104 ? 68.462 48.756 -55.948 1.00 32.44 104 ASN A C 1
ATOM 805 O O . ASN A 1 104 ? 69.228 47.992 -56.526 1.00 32.44 104 ASN A O 1
ATOM 809 N N . GLY A 1 105 ? 67.801 49.728 -56.584 1.00 33.19 105 GLY A N 1
ATOM 810 C CA . GLY A 1 105 ? 68.065 50.151 -57.950 1.00 33.19 105 GLY A CA 1
ATOM 811 C C . GLY A 1 105 ? 69.092 51.280 -58.044 1.00 33.19 105 GLY A C 1
ATOM 812 O O . GLY A 1 105 ? 69.233 52.100 -57.141 1.00 33.19 105 GLY A O 1
ATOM 813 N N . THR A 1 106 ? 69.757 51.370 -59.194 1.00 34.12 106 THR A N 1
ATOM 814 C CA . THR A 1 106 ? 70.044 52.635 -59.891 1.00 34.12 106 THR A CA 1
ATOM 815 C C . THR A 1 106 ? 70.310 52.339 -61.375 1.00 34.12 106 THR A C 1
ATOM 817 O O . THR A 1 106 ? 70.879 51.299 -61.690 1.00 34.12 106 THR A O 1
ATOM 820 N N . LYS A 1 107 ? 69.971 53.313 -62.237 1.00 32.69 107 LYS A N 1
ATOM 821 C CA . LYS A 1 107 ? 70.063 53.386 -63.715 1.00 32.69 107 LYS A CA 1
ATOM 822 C C . LYS A 1 107 ? 68.962 52.622 -64.463 1.00 32.69 107 LYS A C 1
ATOM 824 O O . LYS A 1 107 ? 68.793 51.435 -64.274 1.00 32.69 107 LYS A O 1
ATOM 829 N N . GLY A 1 108 ? 68.145 53.233 -65.315 1.00 30.64 108 GLY A N 1
ATOM 830 C CA . GLY A 1 108 ? 68.315 54.483 -66.050 1.00 30.64 108 GLY A CA 1
ATOM 831 C C . GLY A 1 108 ? 68.831 54.189 -67.453 1.00 30.64 108 GLY A C 1
ATOM 832 O O . GLY A 1 108 ? 70.036 54.056 -67.632 1.00 30.64 108 GLY A O 1
ATOM 833 N N . LYS A 1 109 ? 67.880 54.215 -68.394 1.00 35.72 109 LYS A N 1
ATOM 834 C CA . LYS A 1 109 ? 68.021 54.343 -69.850 1.00 35.72 109 LYS A CA 1
ATOM 835 C C . LYS A 1 109 ? 68.452 53.097 -70.638 1.00 35.72 109 LYS A C 1
ATOM 837 O O . LYS A 1 109 ? 69.574 52.641 -70.497 1.00 35.72 109 LYS A O 1
ATOM 842 N N . ASP A 1 110 ? 67.503 52.686 -71.484 1.00 40.62 110 ASP A N 1
ATOM 843 C CA . ASP A 1 110 ? 67.600 52.126 -72.839 1.00 40.62 110 ASP A CA 1
ATOM 844 C C . ASP A 1 110 ? 68.558 50.977 -73.167 1.00 40.62 110 ASP A C 1
ATOM 846 O O . ASP A 1 110 ? 69.679 50.878 -72.692 1.00 40.62 110 ASP A O 1
ATOM 850 N N . GLU A 1 111 ? 68.072 50.172 -74.113 1.00 41.16 111 GLU A N 1
ATOM 851 C CA . GLU A 1 111 ? 68.731 49.051 -74.786 1.00 41.16 111 GLU A CA 1
ATOM 852 C C . GLU A 1 111 ? 68.819 47.748 -73.980 1.00 41.16 111 GLU A C 1
ATOM 854 O O . GLU A 1 111 ? 69.861 47.325 -73.492 1.00 41.16 111 GLU A O 1
ATOM 859 N N . SER A 1 112 ? 67.720 46.994 -73.983 1.00 36.91 112 SER A N 1
ATOM 860 C CA . SER A 1 112 ? 67.868 45.559 -74.225 1.00 36.91 112 S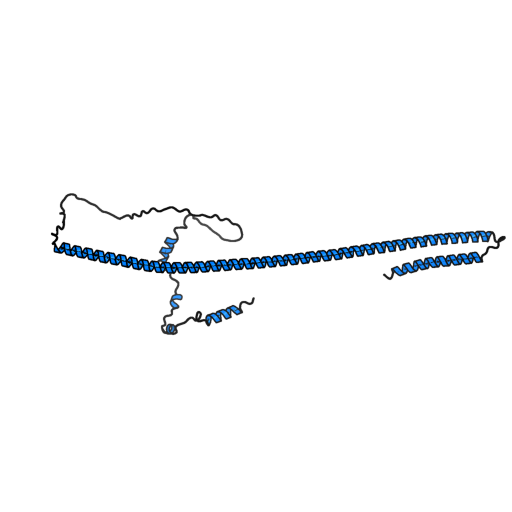ER A CA 1
ATOM 861 C C . SER A 1 112 ? 66.800 45.117 -75.205 1.00 36.91 112 SER A C 1
ATOM 863 O O . SER A 1 112 ? 65.598 45.276 -75.000 1.00 36.91 112 SER A O 1
ATOM 865 N N . GLN A 1 113 ? 67.303 44.668 -76.344 1.00 37.22 113 GLN A N 1
ATOM 866 C CA . GLN A 1 113 ? 66.557 44.162 -77.469 1.00 37.22 113 GLN A CA 1
ATOM 867 C C . GLN A 1 113 ? 65.541 43.146 -76.970 1.00 37.22 113 GLN A C 1
ATOM 869 O O . GLN A 1 113 ? 65.882 42.140 -76.343 1.00 37.22 113 GLN A O 1
ATOM 874 N N . HIS A 1 114 ? 64.284 43.443 -77.273 1.00 36.56 114 HIS A N 1
ATOM 875 C CA . HIS A 1 114 ? 63.209 42.483 -77.297 1.00 36.56 114 HIS A CA 1
ATOM 876 C C . HIS A 1 114 ? 63.710 41.295 -78.125 1.00 36.56 114 HIS A C 1
ATOM 878 O O . HIS A 1 114 ? 63.726 41.335 -79.351 1.00 36.56 114 HIS A O 1
ATOM 884 N N . THR A 1 115 ? 64.170 40.236 -77.458 1.00 38.03 115 THR A N 1
ATOM 885 C CA . THR A 1 115 ? 64.270 38.925 -78.093 1.00 38.03 115 THR A CA 1
ATOM 886 C C . THR A 1 115 ? 62.844 38.392 -78.138 1.00 38.03 115 THR A C 1
ATOM 888 O O . THR A 1 115 ? 62.475 37.442 -77.453 1.00 38.03 115 THR A O 1
ATOM 891 N N . GLU A 1 116 ? 62.010 39.073 -78.927 1.00 44.22 116 GLU A N 1
ATOM 892 C CA . GLU A 1 116 ? 60.982 38.404 -79.694 1.00 44.22 116 GLU A CA 1
ATOM 893 C C . GLU A 1 116 ? 61.733 37.319 -80.451 1.00 44.22 116 GLU A C 1
ATOM 895 O O . GLU A 1 116 ? 62.429 37.563 -81.437 1.00 44.22 116 GLU A O 1
ATOM 900 N N . SER A 1 117 ? 61.653 36.105 -79.920 1.00 42.69 117 SER A N 1
ATOM 901 C CA . SER A 1 117 ? 61.972 34.906 -80.662 1.00 42.69 117 SER A CA 1
ATOM 902 C C . SER A 1 117 ? 60.925 34.808 -81.771 1.00 42.69 117 SER A C 1
ATOM 904 O O . SER A 1 117 ? 59.975 34.031 -81.695 1.00 42.69 117 SER A O 1
ATOM 906 N N . MET A 1 118 ? 61.069 35.652 -82.798 1.00 49.94 118 MET A N 1
ATOM 907 C CA . MET A 1 118 ? 60.486 35.468 -84.116 1.00 49.94 118 MET A CA 1
ATOM 908 C C . MET A 1 118 ? 61.182 34.250 -84.726 1.00 49.94 118 MET A C 1
ATOM 910 O O . MET A 1 118 ? 61.951 34.337 -85.682 1.00 49.94 118 MET A O 1
ATOM 914 N N . VAL A 1 119 ? 60.942 33.079 -84.134 1.00 54.09 119 VAL A N 1
ATOM 915 C CA . VAL A 1 119 ? 61.148 31.811 -84.813 1.00 54.09 119 VAL A CA 1
ATOM 916 C C . VAL A 1 119 ? 60.123 31.835 -85.922 1.00 54.09 119 VAL A C 1
ATOM 918 O O . VAL A 1 119 ? 58.927 31.717 -85.667 1.00 54.09 119 VAL A O 1
ATOM 921 N N . LEU A 1 120 ? 60.600 32.035 -87.148 1.00 52.06 120 LEU A N 1
ATOM 922 C CA . LEU A 1 120 ? 59.870 31.711 -88.363 1.00 52.06 120 LEU A CA 1
ATOM 923 C C . LEU A 1 120 ? 59.276 30.316 -88.169 1.00 52.06 120 LEU A C 1
ATOM 925 O O . LEU A 1 120 ? 59.971 29.302 -88.272 1.00 52.06 120 LEU A O 1
ATOM 929 N N . GLN A 1 121 ? 58.003 30.276 -87.780 1.00 60.75 121 GLN A N 1
ATOM 930 C CA . GLN A 1 121 ? 57.318 29.047 -87.453 1.00 60.75 121 GLN A CA 1
ATOM 931 C C . GLN A 1 121 ? 57.205 28.246 -88.745 1.00 60.75 121 GLN A C 1
ATOM 933 O O . GLN A 1 121 ? 56.363 28.506 -89.603 1.00 60.75 121 GLN A O 1
ATOM 938 N N . SER A 1 122 ? 58.091 27.264 -88.906 1.00 68.75 122 SER A N 1
ATOM 939 C CA . SER A 1 122 ? 57.945 26.262 -89.951 1.00 68.75 122 SER A CA 1
ATOM 940 C C . SER A 1 122 ? 56.537 25.670 -89.843 1.00 68.75 122 SER A C 1
ATOM 942 O O . SER A 1 122 ? 56.100 25.312 -88.747 1.00 68.75 122 SER A O 1
ATOM 944 N N . SER A 1 123 ? 55.832 25.511 -90.968 1.00 73.44 123 SER A N 1
ATOM 945 C CA . SER A 1 123 ? 54.500 24.879 -91.016 1.00 73.44 123 SER A CA 1
ATOM 946 C C . SER A 1 123 ? 54.476 23.486 -90.366 1.00 73.44 123 SER A C 1
ATOM 948 O O . SER A 1 123 ? 53.427 23.001 -89.941 1.00 73.44 123 SER A O 1
ATOM 950 N N . ARG A 1 124 ? 55.650 22.853 -90.247 1.00 75.44 124 ARG A N 1
ATOM 951 C CA . ARG A 1 124 ? 55.877 21.605 -89.517 1.00 75.44 124 ARG A CA 1
ATOM 952 C C . ARG A 1 124 ? 55.913 21.790 -87.993 1.00 75.44 124 ARG A C 1
ATOM 954 O O . ARG A 1 124 ? 55.377 20.942 -87.291 1.00 75.44 124 ARG A O 1
ATOM 961 N N . GLY A 1 125 ? 56.494 22.877 -87.485 1.00 77.94 125 GLY A N 1
ATOM 962 C CA . GLY A 1 125 ? 56.562 23.193 -86.051 1.00 77.94 125 GLY A CA 1
ATOM 963 C C . GLY A 1 125 ? 55.187 23.485 -85.445 1.00 77.94 125 GLY A C 1
ATOM 964 O O . GLY A 1 125 ? 54.833 22.883 -84.437 1.00 77.94 125 GLY A O 1
ATOM 965 N N . ILE A 1 126 ? 54.367 24.290 -86.132 1.00 82.00 126 ILE A N 1
ATOM 966 C CA . ILE A 1 126 ? 52.989 24.621 -85.706 1.00 82.00 126 ILE A CA 1
ATOM 967 C C . ILE A 1 126 ? 52.127 23.357 -85.578 1.00 82.00 126 ILE A C 1
ATOM 969 O O . ILE A 1 126 ? 51.387 23.190 -84.610 1.00 82.00 126 ILE A O 1
ATOM 973 N N . LYS A 1 127 ? 52.237 22.431 -86.543 1.00 85.19 127 LYS A N 1
ATOM 974 C CA . LYS A 1 127 ? 51.490 21.163 -86.524 1.00 85.19 127 LYS A CA 1
ATOM 975 C C . LYS A 1 127 ? 51.896 20.268 -85.352 1.00 85.19 127 LYS A C 1
ATOM 977 O O . LYS A 1 127 ? 51.029 19.668 -84.726 1.00 85.19 127 LYS A O 1
ATOM 982 N N . VAL A 1 128 ? 53.192 20.177 -85.048 1.00 88.69 128 VAL A N 1
ATOM 983 C CA . VAL A 1 128 ? 53.688 19.362 -83.927 1.00 88.69 128 VAL A CA 1
ATOM 984 C C . VAL A 1 128 ? 53.264 19.963 -82.588 1.00 88.69 128 VAL A C 1
ATOM 986 O O . VAL A 1 128 ? 52.789 19.231 -81.726 1.00 88.69 128 VAL A O 1
ATOM 989 N N . GLU A 1 129 ? 53.353 21.282 -82.428 1.00 88.56 129 GLU A N 1
ATOM 990 C CA . GLU A 1 129 ? 52.925 21.971 -81.207 1.00 88.56 129 GLU A CA 1
ATOM 991 C C . GLU A 1 129 ? 51.417 21.810 -80.949 1.00 88.56 129 GLU A C 1
ATOM 993 O O . GLU A 1 129 ? 51.003 21.549 -79.819 1.00 88.56 129 GLU A O 1
ATOM 998 N N . GLY A 1 130 ? 50.594 21.869 -82.002 1.00 90.25 130 GLY A N 1
ATOM 999 C CA . GLY A 1 130 ? 49.163 21.566 -81.915 1.00 90.25 130 GLY A CA 1
ATOM 1000 C C . GLY A 1 130 ? 48.882 20.138 -81.432 1.00 90.25 130 GLY A C 1
ATOM 1001 O O . GLY A 1 130 ? 48.029 19.937 -80.567 1.00 90.25 130 GLY A O 1
ATOM 1002 N N . CYS A 1 131 ? 49.638 19.149 -81.924 1.00 91.06 131 CYS A N 1
ATOM 1003 C CA . CYS A 1 131 ? 49.546 17.772 -81.438 1.00 91.06 131 CYS A CA 1
ATOM 1004 C C . CYS A 1 131 ? 49.936 17.661 -79.957 1.00 91.06 131 CYS A C 1
ATOM 1006 O O . CYS A 1 131 ? 49.201 17.041 -79.193 1.00 91.06 131 CYS A O 1
ATOM 1008 N N . VAL A 1 132 ? 51.046 18.279 -79.534 1.00 94.69 132 VAL A N 1
ATOM 1009 C CA . VAL A 1 132 ? 51.503 18.258 -78.131 1.00 94.69 132 VAL A CA 1
ATOM 1010 C C . VAL A 1 132 ? 50.431 18.827 -77.200 1.00 94.69 132 VAL A C 1
ATOM 1012 O O . VAL A 1 132 ? 50.025 18.149 -76.258 1.00 94.69 132 VAL A O 1
ATOM 1015 N N . ARG A 1 133 ? 49.881 20.006 -77.519 1.00 94.75 133 ARG A N 1
ATOM 1016 C CA . ARG A 1 133 ? 48.809 20.639 -76.728 1.00 94.75 133 ARG A CA 1
ATOM 1017 C C . ARG A 1 133 ? 47.559 19.759 -76.629 1.00 94.75 133 ARG A C 1
ATOM 1019 O O . ARG A 1 133 ? 46.932 19.691 -75.574 1.00 94.75 133 ARG A O 1
ATOM 1026 N N . MET A 1 134 ? 47.196 19.064 -77.708 1.00 94.88 134 MET A N 1
ATOM 1027 C CA . MET A 1 134 ? 46.060 18.139 -77.706 1.00 94.88 134 MET A CA 1
ATOM 1028 C C . MET A 1 134 ? 46.315 16.917 -76.813 1.00 94.88 134 MET A C 1
ATOM 1030 O O . MET A 1 134 ? 45.440 16.543 -76.034 1.00 94.88 134 MET A O 1
ATOM 1034 N N . TYR A 1 135 ? 47.511 16.325 -76.866 1.00 95.38 135 TYR A N 1
ATOM 1035 C CA . TYR A 1 135 ? 47.890 15.225 -75.972 1.00 95.38 135 TYR A CA 1
ATOM 1036 C C . TYR A 1 135 ? 47.909 15.656 -74.503 1.00 95.38 135 TYR A C 1
ATOM 1038 O O . TYR A 1 135 ? 47.383 14.940 -73.651 1.00 95.38 135 TYR A O 1
ATOM 1046 N N . GLU A 1 136 ? 48.453 16.834 -74.200 1.00 96.62 136 GLU A N 1
ATOM 1047 C CA . GLU A 1 136 ? 48.439 17.404 -72.849 1.00 96.62 136 GLU A CA 1
ATOM 1048 C C . GLU A 1 136 ? 47.014 17.613 -72.336 1.00 96.62 136 GLU A C 1
ATOM 1050 O O . GLU A 1 136 ? 46.713 17.269 -71.192 1.00 96.62 136 GLU A O 1
ATOM 1055 N N . LEU A 1 137 ? 46.118 18.133 -73.182 1.00 96.75 137 LEU A N 1
ATOM 1056 C CA . LEU A 1 137 ? 44.714 18.318 -72.832 1.00 96.75 137 LEU A CA 1
ATOM 1057 C C . LEU A 1 137 ? 44.030 16.978 -72.537 1.00 96.75 137 LEU A C 1
ATOM 1059 O O . LEU A 1 137 ? 43.358 16.851 -71.515 1.00 96.75 137 LEU A O 1
ATOM 1063 N N . VAL A 1 138 ? 44.233 15.965 -73.384 1.00 96.31 138 VAL A N 1
ATOM 1064 C CA . VAL A 1 138 ? 43.667 14.620 -73.183 1.00 96.31 138 VAL A CA 1
ATOM 1065 C C . VAL A 1 138 ? 44.191 13.986 -71.894 1.00 96.31 138 VAL A C 1
ATOM 1067 O O . VAL A 1 138 ? 43.407 13.440 -71.117 1.00 96.31 138 VAL A O 1
ATOM 1070 N N . HIS A 1 139 ? 45.493 14.084 -71.617 1.00 95.81 139 HIS A N 1
ATOM 1071 C CA . HIS A 1 139 ? 46.073 13.565 -70.377 1.00 95.81 139 HIS A CA 1
ATOM 1072 C C . HIS A 1 139 ? 45.574 14.312 -69.141 1.00 95.81 139 HIS A C 1
ATOM 1074 O O . HIS A 1 139 ? 45.289 13.674 -68.126 1.00 95.81 139 HIS A O 1
ATOM 1080 N N . ARG A 1 140 ? 45.409 15.636 -69.233 1.00 96.69 140 ARG A N 1
ATOM 1081 C CA . ARG A 1 140 ? 44.824 16.445 -68.161 1.00 96.69 140 ARG A CA 1
ATOM 1082 C C . ARG A 1 140 ? 43.395 16.003 -67.871 1.00 96.69 140 ARG A C 1
ATOM 1084 O O . ARG A 1 140 ? 43.101 15.686 -66.726 1.00 96.69 140 ARG A O 1
ATOM 1091 N N . MET A 1 141 ? 42.554 15.902 -68.901 1.00 96.19 141 MET A N 1
ATOM 1092 C CA . MET A 1 141 ? 41.163 15.452 -68.774 1.00 96.19 141 MET A CA 1
ATOM 1093 C C . MET A 1 141 ? 41.069 14.039 -68.188 1.00 96.19 141 MET A C 1
ATOM 1095 O O . MET A 1 141 ? 40.261 13.785 -67.298 1.00 96.19 141 MET A O 1
ATOM 1099 N N . LYS A 1 142 ? 41.928 13.118 -68.636 1.00 96.19 142 LYS A N 1
ATOM 1100 C CA . LYS A 1 142 ? 41.974 11.748 -68.111 1.00 96.19 142 LYS A CA 1
ATOM 1101 C C . LYS A 1 142 ? 42.423 11.705 -66.646 1.00 96.19 142 LYS A C 1
ATOM 1103 O O . LYS A 1 142 ? 41.883 10.919 -65.873 1.00 96.19 142 LYS A O 1
ATOM 1108 N N . GLY A 1 143 ? 43.384 12.544 -66.260 1.00 95.94 143 GLY A N 1
ATOM 1109 C CA . GLY A 1 143 ? 43.834 12.679 -64.874 1.00 95.94 143 GLY A CA 1
ATOM 1110 C C . GLY A 1 143 ? 42.750 13.251 -63.958 1.00 95.94 143 GLY A C 1
ATOM 1111 O O . GLY A 1 143 ? 42.504 12.695 -62.891 1.00 95.94 143 GLY A O 1
ATOM 1112 N N . THR A 1 144 ? 42.057 14.310 -64.392 1.00 96.81 144 THR A N 1
ATOM 1113 C CA . THR A 1 144 ? 40.960 14.918 -63.621 1.00 96.81 144 THR A CA 1
ATOM 1114 C C . THR A 1 144 ? 39.770 13.977 -63.473 1.00 96.81 144 THR A C 1
ATOM 1116 O O . THR A 1 144 ? 39.209 13.871 -62.389 1.00 96.81 144 THR A O 1
ATOM 1119 N N . GLU A 1 145 ? 39.417 13.251 -64.534 1.00 96.88 145 GLU A N 1
ATOM 1120 C CA . GLU A 1 145 ? 38.334 12.265 -64.507 1.00 96.88 145 GLU A CA 1
ATOM 1121 C C . GLU A 1 145 ? 38.670 11.085 -63.585 1.00 96.88 145 GLU A C 1
ATOM 1123 O O . GLU A 1 145 ? 37.854 10.684 -62.761 1.00 96.88 145 GLU A O 1
ATOM 1128 N N . GLY A 1 146 ? 39.901 10.565 -63.663 1.00 97.12 146 GLY A N 1
ATOM 1129 C CA . GLY A 1 146 ? 40.362 9.497 -62.776 1.00 97.12 146 GLY A CA 1
ATOM 1130 C C . GLY A 1 146 ? 40.367 9.908 -61.302 1.00 97.12 146 GLY A C 1
ATOM 1131 O O . GLY A 1 146 ? 39.948 9.126 -60.450 1.00 97.12 146 GLY A O 1
ATOM 1132 N N . LEU A 1 147 ? 40.786 11.143 -61.000 1.00 97.25 147 LEU A N 1
ATOM 1133 C CA . LEU A 1 147 ? 40.731 11.689 -59.643 1.00 97.25 147 LEU A CA 1
ATOM 1134 C C . LEU A 1 147 ? 39.286 11.827 -59.150 1.00 97.25 147 LEU A C 1
ATOM 1136 O O . LEU A 1 147 ? 39.003 11.451 -58.015 1.00 97.25 147 LEU A O 1
ATOM 1140 N N . ARG A 1 148 ? 38.373 12.308 -60.005 1.00 97.62 148 ARG A N 1
ATOM 1141 C CA . ARG A 1 148 ? 36.947 12.422 -59.679 1.00 97.62 148 ARG A CA 1
ATOM 1142 C C . ARG A 1 148 ? 36.340 11.062 -59.341 1.00 97.62 148 ARG A C 1
ATOM 1144 O O . ARG A 1 148 ? 35.749 10.917 -58.280 1.00 97.62 148 ARG A O 1
ATOM 1151 N N . LEU A 1 149 ? 36.542 10.056 -60.193 1.00 98.06 149 LEU A N 1
ATOM 1152 C CA . LEU A 1 149 ? 36.036 8.700 -59.950 1.00 98.06 149 LEU A CA 1
ATOM 1153 C C . LEU A 1 149 ? 36.599 8.101 -58.659 1.00 98.06 149 LEU A C 1
ATOM 1155 O O . LEU A 1 149 ? 35.882 7.444 -57.905 1.00 98.06 149 LEU A O 1
ATOM 1159 N N . TRP A 1 150 ? 37.885 8.332 -58.388 1.00 97.81 150 TRP A N 1
ATOM 1160 C CA . TRP A 1 150 ? 38.492 7.894 -57.138 1.00 97.81 150 TRP A CA 1
ATOM 1161 C C . TRP A 1 150 ? 37.858 8.590 -55.927 1.00 97.81 150 TRP A C 1
ATOM 1163 O O . TRP A 1 150 ? 37.554 7.916 -54.944 1.00 97.81 150 TRP A O 1
ATOM 1173 N N . GLN A 1 151 ? 37.618 9.902 -56.001 1.00 98.12 151 GLN A N 1
ATOM 1174 C CA . GLN A 1 151 ? 36.952 10.662 -54.944 1.00 98.12 151 GLN A CA 1
ATOM 1175 C C . GLN A 1 151 ? 35.523 10.158 -54.706 1.00 98.12 151 GLN A C 1
ATOM 1177 O O . GLN A 1 151 ? 35.183 9.854 -53.567 1.00 98.12 151 GLN A O 1
ATOM 1182 N N . GLU A 1 152 ? 34.724 9.979 -55.761 1.00 98.12 152 GLU A N 1
ATOM 1183 C CA . GLU A 1 152 ? 33.359 9.439 -55.669 1.00 98.12 152 GLU A CA 1
ATOM 1184 C C . GLU A 1 152 ? 33.337 8.048 -55.010 1.00 98.12 152 GLU A C 1
ATOM 1186 O O . GLU A 1 152 ? 32.456 7.740 -54.209 1.00 98.12 152 GLU A O 1
ATOM 1191 N N . GLU A 1 153 ? 34.323 7.196 -55.306 1.00 98.00 153 GLU A N 1
ATOM 1192 C CA . GLU A 1 153 ? 34.456 5.881 -54.672 1.00 98.00 153 GLU A CA 1
ATOM 1193 C C . GLU A 1 153 ? 34.778 5.983 -53.174 1.00 98.00 153 GLU A C 1
ATOM 1195 O O . GLU A 1 153 ? 34.246 5.208 -52.374 1.00 98.00 153 GLU A O 1
ATOM 1200 N N . GLN A 1 154 ? 35.637 6.925 -52.772 1.00 98.06 154 GLN A N 1
ATOM 1201 C CA . GLN A 1 154 ? 35.926 7.156 -51.354 1.00 98.06 154 GLN A CA 1
ATOM 1202 C C . GLN A 1 154 ? 34.717 7.739 -50.625 1.00 98.06 154 GLN A C 1
ATOM 1204 O O . GLN A 1 154 ? 34.363 7.246 -49.555 1.00 98.06 154 GLN A O 1
ATOM 1209 N N . GLU A 1 155 ? 34.051 8.732 -51.213 1.00 98.25 155 GLU A N 1
ATOM 1210 C CA . GLU A 1 155 ? 32.837 9.335 -50.661 1.00 98.25 155 GLU A CA 1
ATOM 1211 C C . GLU A 1 155 ? 31.747 8.282 -50.469 1.00 98.25 155 GLU A C 1
ATOM 1213 O O . GLU A 1 155 ? 31.178 8.191 -49.383 1.00 98.25 155 GLU A O 1
ATOM 1218 N N . ARG A 1 156 ? 31.533 7.398 -51.452 1.00 98.50 156 ARG A N 1
ATOM 1219 C CA . ARG A 1 156 ? 30.555 6.307 -51.339 1.00 98.50 156 ARG A CA 1
ATOM 1220 C C . ARG A 1 156 ? 30.869 5.359 -50.182 1.00 98.50 156 ARG A C 1
ATOM 1222 O O . ARG A 1 156 ? 29.963 4.945 -49.461 1.00 98.50 156 ARG A O 1
ATOM 1229 N N . LYS A 1 157 ? 32.144 5.015 -49.977 1.00 98.31 157 LYS A N 1
ATOM 1230 C CA . LYS A 1 157 ? 32.570 4.161 -48.855 1.00 98.31 157 LYS A CA 1
ATOM 1231 C C . LYS A 1 157 ? 32.377 4.854 -47.511 1.00 98.31 157 LYS A C 1
ATOM 1233 O O . LYS A 1 157 ? 31.855 4.238 -46.585 1.00 98.31 157 LYS A O 1
ATOM 1238 N N . VAL A 1 158 ? 32.775 6.122 -47.403 1.00 98.56 158 VAL A N 1
ATOM 1239 C CA . VAL A 1 158 ? 32.591 6.924 -46.184 1.00 98.56 158 VAL A CA 1
ATOM 1240 C C . VAL A 1 158 ? 31.109 7.074 -45.865 1.00 98.56 158 VAL A C 1
ATOM 1242 O O . VAL A 1 158 ? 30.715 6.893 -44.714 1.00 98.56 158 VAL A O 1
ATOM 1245 N N . GLN A 1 159 ? 30.281 7.329 -46.875 1.00 98.69 159 GLN A N 1
ATOM 1246 C CA . GLN A 1 159 ? 28.840 7.438 -46.721 1.00 98.69 159 GLN A CA 1
ATOM 1247 C C . GLN A 1 159 ? 28.231 6.126 -46.216 1.00 98.69 159 GLN A C 1
ATOM 1249 O O . GLN A 1 159 ? 27.532 6.146 -45.209 1.00 98.69 159 GLN A O 1
ATOM 1254 N N . ALA A 1 160 ? 28.569 4.981 -46.815 1.00 98.56 160 ALA A N 1
ATOM 1255 C CA . ALA A 1 160 ? 28.072 3.680 -46.357 1.00 98.56 160 ALA A CA 1
ATOM 1256 C C . ALA A 1 160 ? 28.472 3.370 -44.899 1.00 98.56 160 ALA A C 1
ATOM 1258 O O . ALA A 1 160 ? 27.671 2.852 -44.118 1.00 98.56 160 ALA A O 1
ATOM 1259 N N . LEU A 1 161 ? 29.704 3.714 -44.503 1.00 98.50 161 LEU A N 1
ATOM 1260 C CA . LEU A 1 161 ? 30.158 3.561 -43.117 1.00 98.50 161 LEU A CA 1
ATOM 1261 C C . LEU A 1 161 ? 29.421 4.507 -42.163 1.00 98.50 161 LEU A C 1
ATOM 1263 O O . LEU A 1 161 ? 29.050 4.095 -41.064 1.00 98.50 161 LEU A O 1
ATOM 1267 N N . SER A 1 162 ? 29.198 5.755 -42.577 1.00 98.44 162 SER A N 1
ATOM 1268 C CA . SER A 1 162 ? 28.460 6.751 -41.798 1.00 98.44 162 SER A CA 1
ATOM 1269 C C . SER A 1 162 ? 27.004 6.336 -41.599 1.00 98.44 162 SER A C 1
ATOM 1271 O O . SER A 1 162 ? 26.510 6.366 -40.473 1.00 98.44 162 SER A O 1
ATOM 1273 N N . GLU A 1 163 ? 26.342 5.866 -42.657 1.00 98.62 163 GLU A N 1
ATOM 1274 C CA . GLU A 1 163 ? 24.974 5.351 -42.610 1.00 98.62 163 GLU A CA 1
ATOM 1275 C C . GLU A 1 163 ? 24.881 4.177 -41.632 1.00 98.62 163 GLU A C 1
ATOM 1277 O O . GLU A 1 163 ? 24.102 4.238 -40.679 1.00 98.62 163 GLU A O 1
ATOM 1282 N N . MET A 1 164 ? 25.756 3.176 -41.764 1.00 98.56 164 MET A N 1
ATOM 1283 C CA . MET A 1 164 ? 25.806 2.037 -40.843 1.00 98.56 164 MET A CA 1
ATOM 1284 C C . MET A 1 164 ? 26.051 2.468 -39.389 1.00 98.56 164 MET A C 1
ATOM 1286 O O . MET A 1 164 ? 25.368 1.987 -38.484 1.00 98.56 164 MET A O 1
ATOM 1290 N N . ALA A 1 165 ? 26.998 3.378 -39.145 1.00 98.50 165 ALA A N 1
ATOM 1291 C CA . ALA A 1 165 ? 27.278 3.887 -37.803 1.00 98.50 165 ALA A CA 1
ATOM 1292 C C . ALA A 1 165 ? 26.070 4.636 -37.217 1.00 98.50 165 ALA A C 1
ATOM 1294 O O . ALA A 1 165 ? 25.725 4.437 -36.051 1.00 98.50 165 ALA A O 1
ATOM 1295 N N . SER A 1 166 ? 25.386 5.440 -38.036 1.00 98.38 166 SER A N 1
ATOM 1296 C CA . SER A 1 166 ? 24.190 6.174 -37.625 1.00 98.38 166 SER A CA 1
ATOM 1297 C C . SER A 1 166 ? 23.033 5.237 -37.273 1.00 98.38 166 SER A C 1
ATOM 1299 O O . SER A 1 166 ? 22.332 5.466 -36.290 1.00 98.38 166 SER A O 1
ATOM 1301 N N . GLU A 1 167 ? 22.853 4.143 -38.015 1.00 98.69 167 GLU A N 1
ATOM 1302 C CA . GLU A 1 167 ? 21.832 3.150 -37.695 1.00 98.69 167 GLU A CA 1
ATOM 1303 C C . GLU A 1 167 ? 22.143 2.387 -36.408 1.00 98.69 167 GLU A C 1
ATOM 1305 O O . GLU A 1 167 ? 21.234 2.110 -35.628 1.00 98.69 167 GLU A O 1
ATOM 1310 N N . GLN A 1 168 ? 23.408 2.025 -36.171 1.00 98.56 168 GLN A N 1
ATOM 1311 C CA . GLN A 1 168 ? 23.799 1.367 -34.920 1.00 98.56 168 GLN A CA 1
ATOM 1312 C C . GLN A 1 168 ? 23.543 2.271 -33.714 1.00 98.56 168 GLN A C 1
ATOM 1314 O O . GLN A 1 168 ? 23.030 1.802 -32.699 1.00 98.56 168 GLN A O 1
ATOM 1319 N N . LEU A 1 169 ? 23.836 3.567 -33.844 1.00 98.56 169 LEU A N 1
ATOM 1320 C CA . LEU A 1 169 ? 23.541 4.543 -32.801 1.00 98.56 169 LEU A CA 1
ATOM 1321 C C . LEU A 1 169 ? 22.030 4.658 -32.549 1.00 98.56 169 LEU A C 1
ATOM 1323 O O . LEU A 1 169 ? 21.605 4.533 -31.405 1.00 98.56 169 LEU A O 1
ATOM 1327 N N . LYS A 1 170 ? 21.212 4.775 -33.605 1.00 98.81 170 LYS A N 1
ATOM 1328 C CA . LYS A 1 170 ? 19.743 4.803 -33.479 1.00 98.81 170 LYS A CA 1
ATOM 1329 C C . LYS A 1 170 ? 19.200 3.570 -32.754 1.00 98.81 170 LYS A C 1
ATOM 1331 O O . LYS A 1 170 ? 18.437 3.711 -31.806 1.00 98.81 170 LYS A O 1
ATOM 1336 N N . ARG A 1 171 ? 19.642 2.365 -33.137 1.00 98.62 171 ARG A N 1
ATOM 1337 C CA . ARG A 1 171 ? 19.231 1.108 -32.477 1.00 98.62 171 ARG A CA 1
ATOM 1338 C C . ARG A 1 171 ? 19.614 1.083 -30.998 1.00 98.62 171 ARG A C 1
ATOM 1340 O O . ARG A 1 171 ? 18.871 0.556 -30.171 1.00 98.62 171 ARG A O 1
ATOM 1347 N N . PHE A 1 172 ? 20.784 1.621 -30.662 1.00 98.69 172 PHE A N 1
ATOM 1348 C CA . PHE A 1 172 ? 21.231 1.718 -29.278 1.00 98.69 172 PHE A CA 1
ATOM 1349 C C . PHE A 1 172 ? 20.369 2.693 -28.466 1.00 98.69 172 PHE A C 1
ATOM 1351 O O . PHE A 1 172 ? 19.968 2.359 -27.349 1.00 98.69 172 PHE A O 1
ATOM 1358 N N . ASP A 1 173 ? 20.049 3.856 -29.033 1.00 98.62 173 ASP A N 1
ATOM 1359 C CA . ASP A 1 173 ? 19.198 4.855 -28.388 1.00 98.62 173 ASP A CA 1
ATOM 1360 C C . ASP A 1 173 ? 17.772 4.324 -28.182 1.00 98.62 173 ASP A C 1
ATOM 1362 O O . ASP A 1 173 ? 17.264 4.372 -27.063 1.00 98.62 173 ASP A O 1
ATOM 1366 N N . GLU A 1 174 ? 17.175 3.690 -29.196 1.00 98.69 174 GLU A N 1
ATOM 1367 C CA . GLU A 1 174 ? 15.868 3.022 -29.093 1.0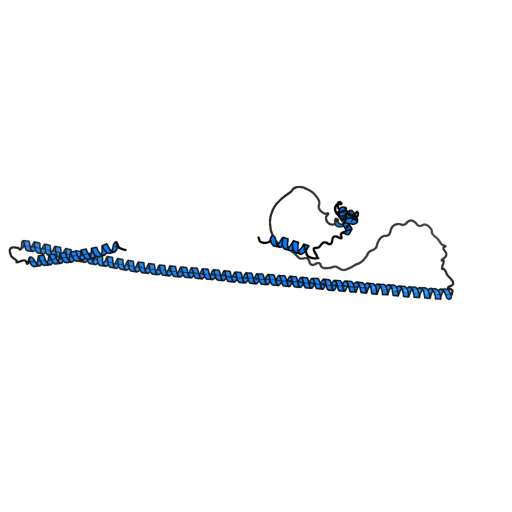0 98.69 174 GLU A CA 1
ATOM 1368 C C . GLU A 1 174 ? 15.854 1.964 -27.981 1.00 98.69 174 GLU A C 1
ATOM 1370 O O . GLU A 1 174 ? 14.946 1.916 -27.148 1.00 98.69 174 GLU A O 1
ATOM 1375 N N . TRP A 1 175 ? 16.883 1.112 -27.923 1.00 98.56 175 TRP A N 1
ATOM 1376 C CA . TRP A 1 175 ? 16.995 0.101 -26.873 1.00 98.56 175 TRP A CA 1
ATOM 1377 C C . TRP A 1 175 ? 17.101 0.730 -25.479 1.00 98.56 175 TRP A C 1
ATOM 1379 O O . TRP A 1 175 ? 16.473 0.255 -24.527 1.00 98.56 175 TRP A O 1
ATOM 1389 N N . LYS A 1 176 ? 17.886 1.803 -25.348 1.00 98.56 176 LYS A N 1
ATOM 1390 C CA . LYS A 1 176 ? 18.055 2.530 -24.091 1.00 98.56 176 LYS A CA 1
ATOM 1391 C C . LYS A 1 176 ? 16.735 3.156 -23.642 1.00 98.56 176 LYS A C 1
ATOM 1393 O O . LYS A 1 176 ? 16.379 3.017 -22.471 1.00 98.56 176 LYS A O 1
ATOM 1398 N N . GLU A 1 177 ? 15.995 3.782 -24.552 1.00 98.62 177 GLU A N 1
ATOM 1399 C CA . GLU A 1 177 ? 14.677 4.352 -24.272 1.00 98.62 177 GLU A CA 1
ATOM 1400 C C . GLU A 1 177 ? 13.674 3.276 -23.855 1.00 98.62 177 GLU A C 1
ATOM 1402 O O . GLU A 1 177 ? 12.998 3.435 -22.838 1.00 98.62 177 GLU A O 1
ATOM 1407 N N . LEU A 1 178 ? 13.605 2.150 -24.571 1.00 98.69 178 LEU A N 1
ATOM 1408 C CA . LEU A 1 178 ? 12.725 1.031 -24.218 1.00 98.69 178 LEU A CA 1
ATOM 1409 C C . LEU A 1 178 ? 13.042 0.471 -22.831 1.00 98.69 178 LEU A C 1
ATOM 1411 O O . LEU A 1 178 ? 12.134 0.195 -22.042 1.00 98.69 178 LEU A O 1
ATOM 1415 N N . LYS A 1 179 ? 14.331 0.330 -22.507 1.00 98.69 179 LYS A N 1
ATOM 1416 C CA . LYS A 1 179 ? 14.769 -0.120 -21.187 1.00 98.69 179 LYS A CA 1
ATOM 1417 C C . LYS A 1 179 ? 14.326 0.852 -20.093 1.00 98.69 179 LYS A C 1
ATOM 1419 O O . LYS A 1 179 ? 13.750 0.411 -19.103 1.00 98.69 179 LYS A O 1
ATOM 1424 N N . GLN A 1 180 ? 14.531 2.153 -20.291 1.00 98.56 180 GLN A N 1
ATOM 1425 C CA . GLN A 1 180 ? 14.095 3.175 -19.337 1.00 98.56 180 GLN A CA 1
ATOM 1426 C C . GLN A 1 180 ? 12.575 3.168 -19.153 1.00 98.56 180 GLN A C 1
ATOM 1428 O O . GLN A 1 180 ? 12.095 3.175 -18.023 1.00 98.56 180 GLN A O 1
ATOM 1433 N N . HIS A 1 181 ? 11.805 3.099 -20.242 1.00 98.75 181 HIS A N 1
ATOM 1434 C CA . HIS A 1 181 ? 10.344 3.034 -20.171 1.00 98.75 181 HIS A CA 1
ATOM 1435 C C . HIS A 1 181 ? 9.866 1.825 -19.369 1.00 98.75 181 HIS A C 1
ATOM 1437 O O . HIS A 1 181 ? 8.977 1.969 -18.527 1.00 98.75 181 HIS A O 1
ATOM 1443 N N . LYS A 1 182 ? 10.487 0.661 -19.589 1.00 98.69 182 LYS A N 1
ATOM 1444 C CA . LYS A 1 182 ? 10.198 -0.549 -18.824 1.00 98.69 182 LYS A CA 1
ATOM 1445 C C . LYS A 1 182 ? 10.522 -0.372 -17.341 1.00 98.69 182 LYS A C 1
ATOM 1447 O O . LYS A 1 182 ? 9.663 -0.631 -16.510 1.00 98.69 182 LYS A O 1
ATOM 1452 N N . GLU A 1 183 ? 11.710 0.127 -17.002 1.00 98.50 183 GLU A N 1
ATOM 1453 C CA . GLU A 1 183 ? 12.108 0.370 -15.607 1.00 98.50 183 GLU A CA 1
ATOM 1454 C C . GLU A 1 183 ? 11.154 1.350 -14.903 1.00 98.50 183 GLU A C 1
ATOM 1456 O O . GLU A 1 183 ? 10.748 1.123 -13.762 1.00 98.50 183 GLU A O 1
ATOM 1461 N N . PHE A 1 184 ? 10.722 2.408 -15.596 1.00 98.62 184 PHE A N 1
ATOM 1462 C CA . PHE A 1 184 ? 9.724 3.342 -15.076 1.00 98.62 184 PHE A CA 1
ATOM 1463 C C . PHE A 1 184 ? 8.345 2.706 -14.896 1.00 98.62 184 PHE A C 1
ATOM 1465 O O . PHE A 1 184 ? 7.641 3.033 -13.939 1.00 98.62 184 PHE A O 1
ATOM 1472 N N . GLN A 1 185 ? 7.926 1.839 -15.816 1.00 98.69 185 GLN A N 1
ATOM 1473 C CA . GLN A 1 185 ? 6.668 1.111 -15.695 1.00 98.69 185 GLN A CA 1
ATOM 1474 C C . GLN A 1 185 ? 6.706 0.147 -14.506 1.00 98.69 185 GLN A C 1
ATOM 1476 O O . GLN A 1 185 ? 5.818 0.214 -13.657 1.00 98.69 185 GLN A O 1
ATOM 1481 N N . ASP A 1 186 ? 7.763 -0.656 -14.393 1.00 98.62 186 ASP A N 1
ATOM 1482 C CA . ASP A 1 186 ? 7.965 -1.601 -13.294 1.00 98.62 186 ASP A CA 1
ATOM 1483 C C . ASP A 1 186 ? 7.960 -0.869 -11.938 1.00 98.62 186 ASP A C 1
ATOM 1485 O O . ASP A 1 186 ? 7.277 -1.283 -10.997 1.00 98.62 186 ASP A O 1
ATOM 1489 N N . LEU A 1 187 ? 8.652 0.274 -11.841 1.00 98.69 187 LEU A N 1
ATOM 1490 C CA . LEU A 1 187 ? 8.671 1.092 -10.626 1.00 98.69 187 LEU A CA 1
ATOM 1491 C C . LEU A 1 187 ? 7.283 1.642 -10.271 1.00 98.69 187 LEU A C 1
ATOM 1493 O O . LEU A 1 187 ? 6.885 1.602 -9.104 1.00 98.69 187 LEU A O 1
ATOM 1497 N N . ARG A 1 188 ? 6.529 2.136 -11.262 1.00 98.69 188 ARG A N 1
ATOM 1498 C CA . ARG A 1 188 ? 5.153 2.610 -11.050 1.00 98.69 188 ARG A CA 1
ATOM 1499 C C . ARG A 1 188 ? 4.254 1.495 -10.530 1.00 98.69 188 ARG A C 1
ATOM 1501 O O . ARG A 1 188 ? 3.523 1.722 -9.570 1.00 98.69 188 ARG A O 1
ATOM 1508 N N . GLU A 1 189 ? 4.339 0.300 -11.106 1.00 98.69 189 GLU A N 1
ATOM 1509 C CA . GLU A 1 189 ? 3.550 -0.846 -10.654 1.00 98.69 189 GLU A CA 1
ATOM 1510 C C . GLU A 1 189 ? 3.889 -1.255 -9.219 1.00 98.69 189 GLU A C 1
ATOM 1512 O O . GLU A 1 189 ? 2.987 -1.539 -8.430 1.00 98.69 189 GLU A O 1
ATOM 1517 N N . VAL A 1 190 ? 5.175 -1.284 -8.860 1.00 98.69 190 VAL A N 1
ATOM 1518 C CA . VAL A 1 190 ? 5.610 -1.598 -7.490 1.00 98.69 190 VAL A CA 1
ATOM 1519 C C . VAL A 1 190 ? 5.096 -0.549 -6.504 1.00 98.69 190 VAL A C 1
ATOM 1521 O O . VAL A 1 190 ? 4.570 -0.905 -5.449 1.00 98.69 190 VAL A O 1
ATOM 1524 N N . MET A 1 191 ? 5.194 0.735 -6.851 1.00 98.56 191 MET A N 1
ATOM 1525 C CA . MET A 1 191 ? 4.684 1.826 -6.021 1.00 98.56 191 MET A CA 1
ATOM 1526 C C . MET A 1 191 ? 3.162 1.739 -5.841 1.00 98.56 191 MET A C 1
ATOM 1528 O O . MET A 1 191 ? 2.664 1.895 -4.727 1.00 98.56 191 MET A O 1
ATOM 1532 N N . GLU A 1 192 ? 2.417 1.452 -6.909 1.00 98.56 192 GLU A N 1
ATOM 1533 C CA . GLU A 1 192 ? 0.963 1.307 -6.850 1.00 98.56 192 GLU A CA 1
ATOM 1534 C C . GLU A 1 192 ? 0.546 0.098 -5.999 1.00 98.56 192 GLU A C 1
ATOM 1536 O O . GLU A 1 192 ? -0.341 0.218 -5.153 1.00 98.56 192 GLU A O 1
ATOM 1541 N N . LYS A 1 193 ? 1.218 -1.050 -6.166 1.00 98.69 193 LYS A N 1
ATOM 1542 C CA . LYS A 1 193 ? 0.998 -2.253 -5.344 1.00 98.69 193 LYS A CA 1
ATOM 1543 C C . LYS A 1 193 ? 1.268 -1.964 -3.867 1.00 98.69 193 LYS A C 1
ATOM 1545 O O . LYS A 1 193 ? 0.395 -2.210 -3.041 1.00 98.69 193 LYS A O 1
ATOM 1550 N N . SER A 1 194 ? 2.413 -1.357 -3.554 1.00 98.56 194 SER A N 1
ATOM 1551 C CA . SER A 1 194 ? 2.785 -0.967 -2.188 1.00 98.56 194 SER A CA 1
ATOM 1552 C C . SER A 1 194 ? 1.770 0.001 -1.567 1.00 98.56 194 SER A C 1
ATOM 1554 O O . SER A 1 194 ? 1.339 -0.187 -0.430 1.00 98.56 194 SER A O 1
ATOM 1556 N N . SER A 1 195 ? 1.302 0.992 -2.332 1.00 98.44 195 SER A N 1
ATOM 1557 C CA . SER A 1 195 ? 0.262 1.929 -1.888 1.00 98.44 195 SER A CA 1
ATOM 1558 C C . SER A 1 195 ? -1.063 1.220 -1.586 1.00 98.44 195 SER A C 1
ATOM 1560 O O . SER A 1 195 ? -1.656 1.431 -0.524 1.00 98.44 195 SER A O 1
ATOM 1562 N N . ARG A 1 196 ? -1.508 0.317 -2.472 1.00 98.69 196 ARG A N 1
ATOM 1563 C CA . ARG A 1 196 ? -2.720 -0.493 -2.268 1.00 98.69 196 ARG A CA 1
ATOM 1564 C C . ARG A 1 196 ? -2.609 -1.392 -1.036 1.00 98.69 196 ARG A C 1
ATOM 1566 O O . ARG A 1 196 ? -3.557 -1.479 -0.256 1.00 98.69 196 ARG A O 1
ATOM 1573 N N . GLU A 1 197 ? -1.462 -2.030 -0.831 1.00 98.44 197 GLU A N 1
ATOM 1574 C CA . GLU A 1 197 ? -1.198 -2.860 0.347 1.00 98.44 197 GLU A CA 1
ATOM 1575 C C . GLU A 1 197 ? -1.208 -2.030 1.635 1.00 98.44 197 GLU A C 1
ATOM 1577 O O . GLU A 1 197 ? -1.900 -2.386 2.593 1.00 98.44 197 GLU A O 1
ATOM 1582 N N . ALA A 1 198 ? -0.515 -0.888 1.653 1.00 98.44 198 ALA A N 1
ATOM 1583 C CA . ALA A 1 198 ? -0.481 0.019 2.796 1.00 98.44 198 ALA A CA 1
ATOM 1584 C C . ALA A 1 198 ? -1.880 0.547 3.156 1.00 98.44 198 ALA A C 1
ATOM 1586 O O . ALA A 1 198 ? -2.259 0.546 4.332 1.00 98.44 198 ALA A O 1
ATOM 1587 N N . LEU A 1 199 ? -2.677 0.931 2.153 1.00 98.50 199 LEU A N 1
ATOM 1588 C CA . LEU A 1 199 ? -4.070 1.332 2.344 1.00 98.50 199 LEU A CA 1
ATOM 1589 C C . LEU A 1 199 ? -4.893 0.182 2.941 1.00 98.50 199 LEU A C 1
ATOM 1591 O O . LEU A 1 199 ? -5.582 0.372 3.943 1.00 98.50 199 LEU A O 1
ATOM 1595 N N . GLY A 1 200 ? -4.757 -1.031 2.397 1.00 98.44 200 GLY A N 1
ATOM 1596 C CA . GLY A 1 200 ? -5.437 -2.219 2.914 1.00 98.44 200 GLY A CA 1
ATOM 1597 C C . GLY A 1 200 ? -5.064 -2.539 4.368 1.00 98.44 200 GLY A C 1
ATOM 1598 O O . GLY A 1 200 ? -5.928 -2.892 5.175 1.00 98.44 200 GLY A O 1
ATOM 1599 N N . HIS A 1 201 ? -3.797 -2.371 4.754 1.00 98.44 201 HIS A N 1
ATOM 1600 C CA . HIS A 1 201 ? -3.366 -2.497 6.150 1.00 98.44 201 HIS A CA 1
ATOM 1601 C C . HIS A 1 201 ? -3.987 -1.422 7.049 1.00 98.44 201 HIS A C 1
ATOM 1603 O O . HIS A 1 201 ? -4.464 -1.733 8.145 1.00 98.44 201 HIS A O 1
ATOM 1609 N N . GLN A 1 202 ? -4.038 -0.173 6.583 1.00 98.56 202 GLN A N 1
ATOM 1610 C CA . GLN A 1 202 ? -4.661 0.923 7.321 1.00 98.56 202 GLN A CA 1
ATOM 1611 C C . GLN A 1 202 ? -6.162 0.680 7.541 1.00 98.56 202 GLN A C 1
ATOM 1613 O O . GLN A 1 202 ? -6.681 0.923 8.633 1.00 98.56 202 GLN A O 1
ATOM 1618 N N . GLU A 1 203 ? -6.873 0.186 6.529 1.00 98.38 203 GLU A N 1
ATOM 1619 C CA . GLU A 1 203 ? -8.294 -0.153 6.630 1.00 98.38 203 GLU A CA 1
ATOM 1620 C C . GLU A 1 203 ? -8.548 -1.285 7.625 1.00 98.38 203 GLU A C 1
ATOM 1622 O O . GLU A 1 203 ? -9.455 -1.172 8.456 1.00 98.38 203 GLU A O 1
ATOM 1627 N N . LYS A 1 204 ? -7.710 -2.331 7.608 1.00 98.62 204 LYS A N 1
ATOM 1628 C CA . LYS A 1 204 ? -7.759 -3.418 8.596 1.00 98.62 204 LYS A CA 1
ATOM 1629 C C . LYS A 1 204 ? -7.593 -2.885 10.017 1.00 98.62 204 LYS A C 1
ATOM 1631 O O . LYS A 1 204 ? -8.412 -3.205 10.873 1.00 98.62 204 LYS A O 1
ATOM 1636 N N . LEU A 1 205 ? -6.606 -2.019 10.261 1.00 98.56 205 LEU A N 1
ATOM 1637 C CA . LEU A 1 205 ? -6.406 -1.387 11.571 1.00 98.56 205 LEU A CA 1
ATOM 1638 C C . LEU A 1 205 ? -7.607 -0.529 11.986 1.00 98.56 205 LEU A C 1
ATOM 1640 O O . LEU A 1 205 ? -8.081 -0.624 13.116 1.00 98.56 205 LEU A O 1
ATOM 1644 N N . LYS A 1 206 ? -8.167 0.274 11.073 1.00 98.62 206 LYS A N 1
ATOM 1645 C CA . LYS A 1 206 ? -9.379 1.063 11.355 1.00 98.62 206 LYS A CA 1
ATOM 1646 C C . LYS A 1 206 ? -10.570 0.165 11.709 1.00 98.62 206 LYS A C 1
ATOM 1648 O O . LYS A 1 206 ? -11.326 0.493 12.622 1.00 98.62 206 LYS A O 1
ATOM 1653 N N . ALA A 1 207 ? -10.759 -0.953 11.008 1.00 98.56 207 ALA A N 1
ATOM 1654 C CA . ALA A 1 207 ? -11.818 -1.917 11.308 1.00 98.56 207 ALA A CA 1
ATOM 1655 C C . ALA A 1 207 ? -11.618 -2.583 12.680 1.00 98.56 207 ALA A C 1
ATOM 1657 O O . ALA A 1 207 ? -12.572 -2.712 13.447 1.00 98.56 207 ALA A O 1
ATOM 1658 N N . GLU A 1 208 ? -10.378 -2.930 13.006 1.00 98.38 208 GLU A N 1
ATOM 1659 C CA . GLU A 1 208 ? -9.966 -3.521 14.277 1.00 98.38 208 GLU A CA 1
ATOM 1660 C C . GLU A 1 208 ? -10.235 -2.570 15.455 1.00 98.38 208 GLU A C 1
ATOM 1662 O O . GLU A 1 208 ? -10.946 -2.929 16.397 1.00 98.38 208 GLU A O 1
ATOM 1667 N N . HIS A 1 209 ? -9.825 -1.304 15.340 1.00 98.62 209 HIS A N 1
ATOM 1668 C CA . HIS A 1 209 ? -10.138 -0.271 16.329 1.00 98.62 209 HIS A CA 1
ATOM 1669 C C . HIS A 1 209 ? -11.646 -0.053 16.501 1.00 98.62 209 HIS A C 1
ATOM 1671 O O . HIS A 1 209 ? -12.132 0.045 17.631 1.00 98.62 209 HIS A O 1
ATOM 1677 N N . ARG A 1 210 ? -12.420 -0.021 15.405 1.00 98.44 210 ARG A N 1
ATOM 1678 C CA . ARG A 1 210 ? -13.891 0.059 15.477 1.00 98.44 210 ARG A CA 1
ATOM 1679 C C . ARG A 1 210 ? -14.481 -1.154 16.194 1.00 98.44 210 ARG A C 1
ATOM 1681 O O . ARG A 1 210 ? -15.425 -0.999 16.965 1.00 98.44 210 ARG A O 1
ATOM 1688 N N . HIS A 1 211 ? -13.949 -2.350 15.953 1.00 98.62 211 HIS A N 1
ATOM 1689 C CA . HIS A 1 211 ? -14.395 -3.567 16.623 1.00 98.62 211 HIS A CA 1
ATOM 1690 C C . HIS A 1 211 ? -14.095 -3.527 18.129 1.00 98.62 211 HIS A C 1
ATOM 1692 O O . HIS A 1 211 ? -15.009 -3.726 18.930 1.00 98.62 211 HIS A O 1
ATOM 1698 N N . ARG A 1 212 ? -12.871 -3.153 18.525 1.00 98.56 212 ARG A N 1
ATOM 1699 C CA . ARG A 1 212 ? -12.504 -2.942 19.938 1.00 98.56 212 ARG A CA 1
ATOM 1700 C C . ARG A 1 212 ? -13.419 -1.928 20.621 1.00 98.56 212 ARG A C 1
ATOM 1702 O O . ARG A 1 212 ? -13.922 -2.190 21.712 1.00 98.56 212 ARG A O 1
ATOM 1709 N N . ALA A 1 213 ? -13.695 -0.802 19.964 1.00 98.62 213 ALA A N 1
ATOM 1710 C CA . ALA A 1 213 ? -14.596 0.218 20.493 1.00 98.62 213 ALA A CA 1
ATOM 1711 C C . ALA A 1 213 ? -16.028 -0.311 20.688 1.00 98.62 213 ALA A C 1
ATOM 1713 O O . ALA A 1 213 ? -16.668 0.011 21.688 1.00 98.62 213 ALA A O 1
ATOM 1714 N N . LYS A 1 214 ? -16.540 -1.151 19.776 1.00 98.69 214 LYS A N 1
ATOM 1715 C CA . LYS A 1 214 ? -17.855 -1.799 19.940 1.00 98.69 214 LYS A CA 1
ATOM 1716 C C . LYS A 1 214 ? -17.887 -2.713 21.165 1.00 98.69 214 LYS A C 1
ATOM 1718 O O . LYS A 1 214 ? -18.845 -2.639 21.928 1.00 98.69 214 LYS A O 1
ATOM 1723 N N . ILE A 1 215 ? -16.844 -3.521 21.375 1.00 98.69 215 ILE A N 1
ATOM 1724 C CA . ILE A 1 215 ? -16.741 -4.406 22.547 1.00 98.69 215 ILE A CA 1
ATOM 1725 C C . ILE A 1 215 ? -16.725 -3.589 23.840 1.00 98.69 215 ILE A C 1
ATOM 1727 O O . ILE A 1 215 ? -17.472 -3.895 24.765 1.00 98.69 215 ILE A O 1
ATOM 1731 N N . LEU A 1 216 ? -15.907 -2.536 23.907 1.00 98.56 216 LEU A N 1
ATOM 1732 C CA . LEU A 1 216 ? -15.832 -1.682 25.095 1.00 98.56 216 LEU A CA 1
ATOM 1733 C C . LEU A 1 216 ? -17.173 -1.004 25.398 1.00 98.56 216 LEU A C 1
ATOM 1735 O O . LEU A 1 216 ? -17.609 -1.006 26.545 1.00 98.56 216 LEU A O 1
ATOM 1739 N N . ASN A 1 217 ? -17.864 -0.494 24.376 1.00 98.56 217 ASN A N 1
ATOM 1740 C CA . ASN A 1 217 ? -19.195 0.089 24.545 1.00 98.56 217 ASN A CA 1
ATOM 1741 C C . ASN A 1 217 ? -20.228 -0.930 25.038 1.00 98.56 217 ASN A C 1
ATOM 1743 O O . ASN A 1 217 ?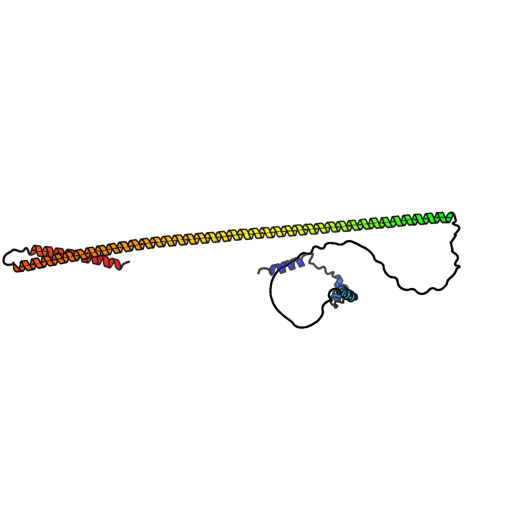 -21.095 -0.577 25.833 1.00 98.56 217 ASN A O 1
ATOM 1747 N N . LEU A 1 218 ? -20.154 -2.180 24.576 1.00 98.50 218 LEU A N 1
ATOM 1748 C CA . LEU A 1 218 ? -21.038 -3.240 25.051 1.00 98.50 218 LEU A CA 1
ATOM 1749 C C . LEU A 1 218 ? -20.783 -3.541 26.532 1.00 98.50 218 LEU A C 1
ATOM 1751 O O . LEU A 1 218 ? -21.716 -3.469 27.326 1.00 98.50 218 LEU A O 1
ATOM 1755 N N . LYS A 1 219 ? -19.517 -3.757 26.914 1.00 98.56 219 LYS A N 1
ATOM 1756 C CA . LYS A 1 219 ? -19.124 -3.993 28.312 1.00 98.56 219 LYS A CA 1
ATOM 1757 C C . LYS A 1 219 ? -19.533 -2.847 29.233 1.00 98.56 219 LYS A C 1
ATOM 1759 O O . LYS A 1 219 ? -19.982 -3.090 30.345 1.00 98.56 219 LYS A O 1
ATOM 1764 N N . LEU A 1 220 ? -19.409 -1.602 28.769 1.00 98.50 220 LEU A N 1
ATOM 1765 C CA . LEU A 1 220 ? -19.844 -0.431 29.529 1.00 98.50 220 LEU A CA 1
ATOM 1766 C C . LEU A 1 220 ? -21.357 -0.457 29.786 1.00 98.50 220 LEU A C 1
ATOM 1768 O O . LEU A 1 220 ? -21.790 -0.215 30.909 1.00 98.50 220 LEU A O 1
ATOM 1772 N N . ARG A 1 221 ? -22.166 -0.786 28.771 1.00 98.06 221 ARG A N 1
ATOM 1773 C CA . ARG A 1 221 ? -23.623 -0.913 28.941 1.00 98.06 221 ARG A CA 1
ATOM 1774 C C . ARG A 1 221 ? -23.997 -2.067 29.864 1.00 98.06 221 ARG A C 1
ATOM 1776 O O . ARG A 1 221 ? -24.907 -1.912 30.669 1.00 98.06 221 ARG A O 1
ATOM 1783 N N . GLU A 1 222 ? -23.318 -3.203 29.754 1.00 97.94 222 GLU A N 1
ATOM 1784 C CA . GLU A 1 222 ? -23.532 -4.355 30.637 1.00 97.94 222 GLU A CA 1
ATOM 1785 C C . GLU A 1 222 ? -23.193 -4.012 32.092 1.00 97.94 222 GLU A C 1
ATOM 1787 O O . GLU A 1 222 ? -23.992 -4.290 32.985 1.00 97.94 222 GLU A O 1
ATOM 1792 N N . ALA A 1 223 ? -22.062 -3.341 32.327 1.00 98.12 223 ALA A N 1
ATOM 1793 C CA . ALA A 1 223 ? -21.665 -2.877 33.653 1.00 98.12 223 ALA A CA 1
ATOM 1794 C C . ALA A 1 223 ? -22.675 -1.873 34.232 1.00 98.12 223 ALA A C 1
ATOM 1796 O O . ALA A 1 223 ? -23.053 -1.983 35.396 1.00 98.12 223 ALA A O 1
ATOM 1797 N N . GLU A 1 224 ? -23.177 -0.940 33.420 1.00 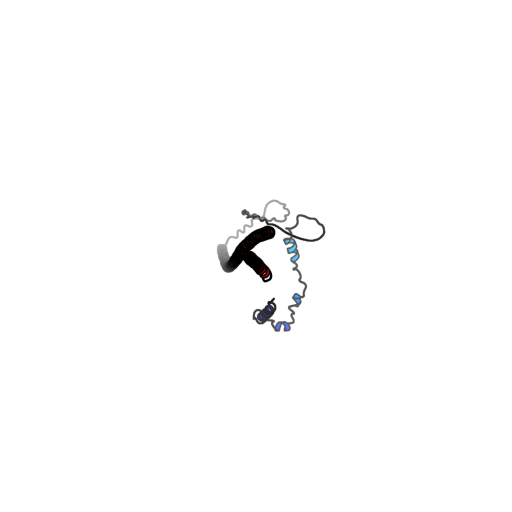97.75 224 GLU A N 1
ATOM 1798 C CA . GLU A 1 224 ? -24.205 0.008 33.859 1.00 97.75 224 GLU A CA 1
ATOM 1799 C C . GLU A 1 224 ? -25.524 -0.704 34.200 1.00 97.75 224 GLU A C 1
ATOM 1801 O O . GLU A 1 224 ? -26.131 -0.425 35.231 1.00 97.75 224 GLU A O 1
ATOM 1806 N N . GLN A 1 225 ? -25.943 -1.691 33.402 1.00 98.06 225 GLN A N 1
ATOM 1807 C CA . GLN A 1 225 ? -27.117 -2.510 33.721 1.00 98.06 225 GLN A CA 1
ATOM 1808 C C . GLN A 1 225 ? -26.936 -3.304 35.018 1.00 98.06 225 GLN A C 1
ATOM 1810 O O . GLN A 1 225 ? -27.873 -3.408 35.810 1.00 98.06 225 GLN A O 1
ATOM 1815 N N . GLN A 1 226 ? -25.748 -3.863 35.255 1.00 97.06 226 GLN A N 1
ATOM 1816 C CA . GLN A 1 226 ? -25.432 -4.547 36.509 1.00 97.06 226 GLN A CA 1
ATOM 1817 C C . GLN A 1 226 ? -25.482 -3.582 37.696 1.00 97.06 226 GLN A C 1
ATOM 1819 O O . GLN A 1 226 ? -26.103 -3.904 38.707 1.00 97.06 226 GLN A O 1
ATOM 1824 N N . ARG A 1 227 ? -24.913 -2.380 37.552 1.00 97.75 227 ARG A N 1
ATOM 1825 C CA . ARG A 1 227 ? -24.946 -1.325 38.573 1.00 97.75 227 ARG A CA 1
ATOM 1826 C C . ARG A 1 227 ? -26.379 -0.923 38.923 1.00 97.75 227 ARG A C 1
ATOM 1828 O O . ARG A 1 227 ? -26.709 -0.804 40.100 1.00 97.75 227 ARG A O 1
ATOM 1835 N N . VAL A 1 228 ? -27.242 -0.753 37.919 1.00 97.50 228 VAL A N 1
ATOM 1836 C CA . VAL A 1 228 ? -28.666 -0.439 38.121 1.00 97.50 228 VAL A CA 1
ATOM 1837 C C . VAL A 1 228 ? -29.380 -1.575 38.855 1.00 97.50 228 VAL A C 1
ATOM 1839 O O . VAL A 1 228 ? -30.025 -1.319 39.867 1.00 97.50 228 VAL A O 1
ATOM 1842 N N . LYS A 1 229 ? -29.206 -2.830 38.421 1.00 97.19 229 LYS A N 1
ATOM 1843 C CA . LYS A 1 229 ? -29.801 -4.000 39.096 1.00 97.19 229 LYS A CA 1
ATOM 1844 C C . LYS A 1 229 ? -29.355 -4.118 40.555 1.00 97.19 229 LYS A C 1
ATOM 1846 O O . LYS A 1 229 ? -30.174 -4.387 41.429 1.00 97.19 229 LYS A O 1
ATOM 1851 N N . GLN A 1 230 ? -28.069 -3.897 40.829 1.00 96.38 230 GLN A N 1
ATOM 1852 C CA . GLN A 1 230 ? -27.537 -3.893 42.192 1.00 96.38 230 GLN A CA 1
ATOM 1853 C C . GLN A 1 230 ? -28.156 -2.769 43.030 1.00 96.38 230 GLN A C 1
ATOM 1855 O O . GLN A 1 230 ? -28.607 -3.025 44.144 1.00 96.38 230 GLN A O 1
ATOM 1860 N N . ALA A 1 231 ? -28.250 -1.553 42.484 1.00 96.94 231 ALA A N 1
ATOM 1861 C CA . ALA A 1 231 ? -28.866 -0.420 43.169 1.00 96.94 231 ALA A CA 1
ATOM 1862 C C . ALA A 1 231 ? -30.356 -0.657 43.474 1.00 96.94 231 ALA A C 1
ATOM 1864 O O . ALA A 1 231 ? -30.819 -0.330 44.567 1.00 96.94 231 ALA A O 1
ATOM 1865 N N . GLU A 1 232 ? -31.108 -1.264 42.550 1.00 96.75 232 GLU A N 1
ATOM 1866 C CA . GLU A 1 232 ? -32.501 -1.663 42.782 1.00 96.75 232 GLU A CA 1
ATOM 1867 C C . GLU A 1 232 ? -32.612 -2.721 43.880 1.00 96.75 232 GLU A C 1
ATOM 1869 O O . GLU A 1 232 ? -33.435 -2.584 44.786 1.00 96.75 232 GLU A O 1
ATOM 1874 N N . GLN A 1 233 ? -31.751 -3.741 43.864 1.00 95.00 233 GLN A N 1
ATOM 1875 C CA . GLN A 1 233 ? -31.751 -4.775 44.894 1.00 95.00 233 GLN A CA 1
ATOM 1876 C C . GLN A 1 233 ? -31.374 -4.211 46.271 1.00 95.00 233 GLN A C 1
ATOM 1878 O O . GLN A 1 233 ? -31.967 -4.581 47.281 1.00 95.00 233 GLN A O 1
ATOM 1883 N N . GLU A 1 234 ? -30.416 -3.286 46.342 1.00 94.06 234 GLU A N 1
ATOM 1884 C CA . GLU A 1 234 ? -30.114 -2.557 47.575 1.00 94.06 234 GLU A CA 1
ATOM 1885 C C . GLU A 1 234 ? -31.283 -1.691 48.046 1.00 94.06 234 GLU A C 1
ATOM 1887 O O . GLU A 1 234 ? -31.536 -1.624 49.252 1.00 94.06 234 GLU A O 1
ATOM 1892 N N . ARG A 1 235 ? -32.012 -1.050 47.124 1.00 96.69 235 ARG A N 1
ATOM 1893 C CA . ARG A 1 235 ? -33.213 -0.276 47.453 1.00 96.69 235 ARG A CA 1
ATOM 1894 C C . ARG A 1 235 ? -34.282 -1.171 48.073 1.00 96.69 235 ARG A C 1
ATOM 1896 O O . ARG A 1 235 ? -34.761 -0.852 49.157 1.00 96.69 235 ARG A O 1
ATOM 1903 N N . LEU A 1 236 ? -34.567 -2.319 47.456 1.00 94.31 236 LEU A N 1
ATOM 1904 C CA . LEU A 1 236 ? -35.500 -3.316 47.990 1.00 94.31 236 LEU A CA 1
ATOM 1905 C C . LEU A 1 236 ? -35.060 -3.811 49.373 1.00 94.31 236 LEU A C 1
ATOM 1907 O O . LEU A 1 236 ? -35.856 -3.803 50.307 1.00 94.31 236 LEU A O 1
ATOM 1911 N N . ARG A 1 237 ? -33.772 -4.135 49.562 1.00 91.06 237 ARG A N 1
ATOM 1912 C CA . ARG A 1 237 ? -33.252 -4.536 50.884 1.00 91.06 237 ARG A CA 1
ATOM 1913 C C . ARG A 1 237 ? -33.444 -3.451 51.948 1.00 91.06 237 ARG A C 1
ATOM 1915 O O . ARG A 1 237 ? -33.744 -3.774 53.099 1.00 91.06 237 ARG A O 1
ATOM 1922 N N . LYS A 1 238 ? -33.260 -2.173 51.595 1.00 93.56 238 LYS A N 1
ATOM 1923 C CA . LYS A 1 238 ? -33.500 -1.038 52.504 1.00 93.56 238 LYS A CA 1
ATOM 1924 C C . LYS A 1 238 ? -34.987 -0.889 52.825 1.00 93.56 238 LYS A C 1
ATOM 1926 O O . LYS A 1 238 ? -35.324 -0.724 53.994 1.00 93.56 238 LYS A O 1
ATOM 1931 N N . GLU A 1 239 ? -35.860 -0.977 51.825 1.00 95.56 239 GLU A N 1
ATOM 1932 C CA . GLU A 1 239 ? -37.318 -0.914 51.993 1.00 95.56 239 GLU A CA 1
ATOM 1933 C C . GLU A 1 239 ? -37.826 -2.047 52.897 1.00 95.56 239 GLU A C 1
ATOM 1935 O O . GLU A 1 239 ? -38.528 -1.785 53.872 1.00 95.56 239 GLU A O 1
ATOM 1940 N N . GLU A 1 240 ? -37.398 -3.289 52.661 1.00 93.06 240 GLU A N 1
ATOM 1941 C CA . GLU A 1 240 ? -37.714 -4.426 53.532 1.00 93.06 240 GLU A CA 1
ATOM 1942 C C . GLU A 1 240 ? -37.202 -4.220 54.963 1.00 93.06 240 GLU A C 1
ATOM 1944 O O . GLU A 1 240 ? -37.905 -4.518 55.928 1.00 93.06 240 GLU A O 1
ATOM 1949 N N . GLY A 1 241 ? -35.986 -3.684 55.119 1.00 91.75 241 GLY A N 1
ATOM 1950 C CA . GLY A 1 241 ? -35.433 -3.324 56.425 1.00 91.75 241 GLY A CA 1
ATOM 1951 C C . GLY A 1 241 ? -36.294 -2.293 57.155 1.00 91.75 241 GLY A C 1
ATOM 1952 O O . GLY A 1 241 ? -36.568 -2.455 58.343 1.00 91.75 241 GLY A O 1
ATOM 1953 N N . GLN A 1 242 ? -36.785 -1.277 56.442 1.00 95.06 242 GLN A N 1
ATOM 1954 C CA . GLN A 1 242 ? -37.713 -0.295 57.002 1.00 95.06 242 GLN A CA 1
ATOM 1955 C C . GLN A 1 242 ? -39.064 -0.912 57.374 1.00 95.06 242 GLN A C 1
ATOM 1957 O O . GLN A 1 242 ? -39.616 -0.567 58.416 1.00 95.06 242 GLN A O 1
ATOM 1962 N N . ILE A 1 243 ? -39.605 -1.822 56.558 1.00 95.06 243 ILE A N 1
ATOM 1963 C CA . ILE A 1 243 ? -40.858 -2.527 56.865 1.00 95.06 243 ILE A CA 1
ATOM 1964 C C . ILE A 1 243 ? -40.692 -3.366 58.137 1.00 95.06 243 ILE A C 1
ATOM 1966 O O . ILE A 1 243 ? -41.523 -3.267 59.040 1.00 95.06 243 ILE A O 1
ATOM 1970 N N . ARG A 1 244 ? -39.592 -4.123 58.253 1.00 93.38 244 ARG A N 1
ATOM 1971 C CA . ARG A 1 244 ? -39.260 -4.891 59.465 1.00 93.38 244 ARG A CA 1
ATOM 1972 C C . ARG A 1 244 ? -39.148 -3.987 60.693 1.00 93.38 244 ARG A C 1
ATOM 1974 O O . ARG A 1 244 ? -39.696 -4.321 61.738 1.00 93.38 244 ARG A O 1
ATOM 1981 N N . LEU A 1 245 ? -38.502 -2.828 60.563 1.00 94.44 245 LEU A N 1
ATOM 1982 C CA . LEU A 1 245 ? -38.380 -1.860 61.654 1.00 94.44 245 LEU A CA 1
ATOM 1983 C C . LEU A 1 245 ? -39.748 -1.323 62.108 1.00 94.44 245 LEU A C 1
ATOM 1985 O O . LEU A 1 245 ? -40.025 -1.293 63.303 1.00 94.44 245 LEU A O 1
ATOM 1989 N N . ARG A 1 246 ? -40.632 -0.952 61.171 1.00 96.25 246 ARG A N 1
ATOM 1990 C CA . ARG A 1 246 ?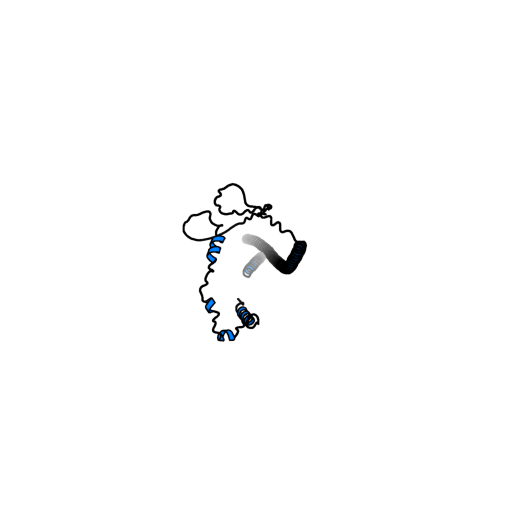 -42.003 -0.520 61.502 1.00 96.25 246 ARG A CA 1
ATOM 1991 C C . ARG A 1 246 ? -42.798 -1.629 62.194 1.00 96.25 246 ARG A C 1
ATOM 1993 O O . ARG A 1 246 ? -43.512 -1.346 63.149 1.00 96.25 246 ARG A O 1
ATOM 2000 N N . ALA A 1 247 ? -42.647 -2.878 61.748 1.00 95.12 247 ALA A N 1
ATOM 2001 C CA . ALA A 1 247 ? -43.283 -4.028 62.388 1.00 95.12 247 ALA A CA 1
ATOM 2002 C C . ALA A 1 247 ? -42.790 -4.227 63.831 1.00 95.12 247 ALA A C 1
ATOM 2004 O O . ALA A 1 247 ? -43.601 -4.473 64.717 1.00 95.12 247 ALA A O 1
ATOM 2005 N N . LEU A 1 248 ? -41.488 -4.062 64.093 1.00 95.06 248 LEU A N 1
ATOM 2006 C CA . LEU A 1 248 ? -40.943 -4.129 65.452 1.00 95.06 248 LEU A CA 1
ATOM 2007 C C . LEU A 1 248 ? -41.501 -3.028 66.358 1.00 95.06 248 LEU A C 1
ATOM 2009 O O . LEU A 1 248 ? -41.873 -3.327 67.488 1.00 95.06 248 LEU A O 1
ATOM 2013 N N . TYR A 1 249 ? -41.616 -1.789 65.869 1.00 96.50 249 TYR A N 1
ATOM 2014 C CA . TYR A 1 249 ? -42.240 -0.713 66.647 1.00 96.50 249 TYR A CA 1
ATOM 2015 C C . TYR A 1 249 ? -43.714 -0.998 66.957 1.00 96.50 249 TYR A C 1
ATOM 2017 O O . TYR A 1 249 ? -44.143 -0.782 68.084 1.00 96.50 249 TYR A O 1
ATOM 2025 N N . ALA A 1 250 ? -44.473 -1.548 66.004 1.00 95.75 250 ALA A N 1
ATOM 2026 C CA . ALA A 1 250 ? -45.854 -1.963 66.252 1.00 95.75 250 ALA A CA 1
ATOM 2027 C C . ALA A 1 250 ? -45.944 -3.080 67.310 1.00 95.75 250 ALA A C 1
ATOM 2029 O O . ALA A 1 250 ? -46.780 -3.018 68.205 1.00 95.75 250 ALA A O 1
ATOM 2030 N N . LEU A 1 251 ? -45.046 -4.073 67.257 1.00 95.56 251 LEU A N 1
ATOM 2031 C CA . LEU A 1 251 ? -44.977 -5.140 68.264 1.00 95.56 251 LEU A CA 1
ATOM 2032 C C . LEU A 1 251 ? -44.579 -4.608 69.646 1.00 95.56 251 LEU A C 1
ATOM 2034 O O . LEU A 1 251 ? -45.098 -5.082 70.653 1.00 95.56 251 LEU A O 1
ATOM 2038 N N . GLN A 1 252 ? -43.666 -3.635 69.700 1.00 94.75 252 GLN A N 1
ATOM 2039 C CA . GLN A 1 252 ? -43.277 -2.966 70.939 1.00 94.75 252 GLN A CA 1
ATOM 2040 C C . GLN A 1 252 ? -44.461 -2.214 71.559 1.00 94.75 252 GLN A C 1
ATOM 2042 O O . GLN A 1 252 ? -44.695 -2.346 72.759 1.00 94.75 252 GLN A O 1
ATOM 2047 N N . GLU A 1 253 ? -45.214 -1.470 70.747 1.00 95.50 253 GLU A N 1
ATOM 2048 C CA . GLU A 1 253 ? -46.427 -0.762 71.169 1.00 95.50 253 GLU A CA 1
ATOM 2049 C C . GLU A 1 253 ? -47.472 -1.741 71.730 1.00 95.50 253 GLU A C 1
ATOM 2051 O O . GLU A 1 253 ? -47.990 -1.536 72.826 1.00 95.50 253 GLU A O 1
ATOM 2056 N N . GLU A 1 254 ? -47.730 -2.857 71.040 1.00 93.62 254 GLU A N 1
ATOM 2057 C CA . GLU A 1 254 ? -48.657 -3.885 71.527 1.00 93.62 254 GLU A CA 1
ATOM 2058 C C . GLU A 1 254 ? -48.192 -4.540 72.837 1.00 93.62 254 GLU A C 1
ATOM 2060 O O . GLU A 1 254 ? -49.005 -4.785 73.728 1.00 93.62 254 GLU A O 1
ATOM 2065 N N . MET A 1 255 ? -46.891 -4.810 72.991 1.00 93.12 255 MET A N 1
ATOM 2066 C CA . MET A 1 255 ? -46.340 -5.342 74.245 1.00 93.12 255 MET A CA 1
ATOM 2067 C C . MET A 1 255 ? -46.535 -4.363 75.403 1.00 93.12 255 MET A C 1
ATOM 2069 O O . MET A 1 255 ? -46.898 -4.776 76.505 1.00 93.12 255 MET A O 1
ATOM 2073 N N . LEU A 1 256 ? -46.316 -3.071 75.151 1.00 93.50 256 LEU A N 1
ATOM 2074 C CA . LEU A 1 256 ? -46.521 -2.019 76.137 1.00 93.50 256 LEU A CA 1
ATOM 2075 C C . LEU A 1 256 ? -48.002 -1.922 76.536 1.00 93.50 256 LEU A C 1
ATOM 2077 O O . LEU A 1 256 ? -48.303 -1.852 77.725 1.00 93.50 256 LEU A O 1
ATOM 2081 N N . GLN A 1 257 ? -48.922 -1.989 75.571 1.00 91.44 257 GLN A N 1
ATOM 2082 C CA . GLN A 1 257 ? -50.365 -2.013 75.832 1.00 91.44 257 GLN A CA 1
ATOM 2083 C C . GLN A 1 257 ? -50.781 -3.241 76.651 1.00 91.44 257 GLN A C 1
ATOM 2085 O O . GLN A 1 257 ? -51.525 -3.099 77.619 1.00 91.44 257 GLN A O 1
ATOM 2090 N N . LEU A 1 258 ? -50.270 -4.433 76.320 1.00 88.69 258 LEU A N 1
ATOM 2091 C CA . LEU A 1 258 ? -50.524 -5.650 77.098 1.00 88.69 258 LEU A CA 1
ATOM 2092 C C . LEU A 1 258 ? -49.989 -5.533 78.528 1.00 88.69 258 LEU A C 1
ATOM 2094 O O . LEU A 1 258 ? -50.689 -5.928 79.456 1.00 88.69 258 LEU A O 1
ATOM 2098 N N . SER A 1 259 ? -48.792 -4.965 78.718 1.00 86.56 259 SER A N 1
ATOM 2099 C CA . SER A 1 259 ? -48.225 -4.710 80.051 1.00 86.56 259 SER A CA 1
ATOM 2100 C C . SER A 1 259 ? -49.111 -3.761 80.855 1.00 86.56 259 SER A C 1
ATOM 2102 O O . SER A 1 259 ? -49.492 -4.089 81.971 1.00 86.56 259 SER A O 1
ATOM 2104 N N . GLN A 1 260 ? -49.517 -2.631 80.268 1.00 87.94 260 GLN A N 1
ATOM 2105 C CA . GLN A 1 260 ? -50.396 -1.658 80.927 1.00 87.94 260 GLN A CA 1
ATOM 2106 C C . GLN A 1 260 ? -51.763 -2.259 81.286 1.00 87.94 260 GLN A C 1
ATOM 2108 O O . GLN A 1 260 ? -52.299 -1.986 82.359 1.00 87.94 260 GLN A O 1
ATOM 2113 N N . GLN A 1 261 ? -52.330 -3.096 80.411 1.00 84.31 261 GLN A N 1
ATOM 2114 C CA . GLN A 1 261 ? -53.567 -3.830 80.686 1.00 84.31 261 GLN A CA 1
ATOM 2115 C C . GLN A 1 261 ? -53.396 -4.836 81.829 1.00 84.31 261 GLN A C 1
ATOM 2117 O O . GLN A 1 261 ? -54.298 -4.971 82.657 1.00 84.31 261 GLN A O 1
ATOM 2122 N N . LEU A 1 262 ? -52.249 -5.517 81.898 1.00 82.19 262 LEU A N 1
ATOM 2123 C CA . LEU A 1 262 ? -51.915 -6.435 82.983 1.00 82.19 262 LEU A CA 1
ATOM 2124 C C . LEU A 1 262 ? -51.768 -5.686 84.318 1.00 82.19 262 LEU A C 1
ATOM 2126 O O . LEU A 1 262 ? -52.353 -6.107 85.313 1.00 82.19 262 LEU A O 1
ATOM 2130 N N . ASP A 1 263 ? -51.073 -4.547 84.321 1.00 81.12 263 ASP A N 1
ATOM 2131 C CA . ASP A 1 263 ? -50.852 -3.700 85.501 1.00 81.12 263 ASP A CA 1
ATOM 2132 C C . ASP A 1 263 ? -52.168 -3.087 86.025 1.00 81.12 263 ASP A C 1
ATOM 2134 O O . ASP A 1 263 ? -52.434 -3.082 87.230 1.00 81.12 263 ASP A O 1
ATOM 2138 N N . ALA A 1 264 ? -53.051 -2.633 85.127 1.00 76.62 264 ALA A N 1
ATOM 2139 C CA . ALA A 1 264 ? -54.386 -2.144 85.484 1.00 76.62 264 ALA A CA 1
ATOM 2140 C C . ALA A 1 264 ? -55.310 -3.269 85.996 1.00 76.62 264 ALA A C 1
ATOM 2142 O O . ALA A 1 264 ? -56.142 -3.045 86.881 1.00 76.62 264 ALA A O 1
ATOM 2143 N N . SER A 1 265 ? -55.152 -4.485 85.464 1.00 66.75 265 SER A N 1
ATOM 2144 C CA . SER A 1 265 ? -55.845 -5.699 85.910 1.00 66.75 265 SER A CA 1
ATOM 2145 C C . SER A 1 265 ? -55.372 -6.165 87.295 1.00 66.75 265 SER A C 1
ATOM 2147 O O . SER A 1 265 ? -56.196 -6.528 88.134 1.00 66.75 265 SER A O 1
ATOM 2149 N N . GLU A 1 266 ? -54.065 -6.121 87.571 1.00 62.56 266 GLU A N 1
ATOM 2150 C CA . GLU A 1 266 ? -53.466 -6.411 88.884 1.00 62.56 266 GLU A CA 1
ATOM 2151 C C . GLU A 1 266 ? -54.048 -5.501 89.983 1.00 62.56 266 GLU A C 1
ATOM 2153 O O . GLU A 1 266 ? -54.361 -5.978 91.074 1.00 62.56 266 GLU A O 1
ATOM 2158 N N . GLN A 1 267 ? -54.289 -4.219 89.679 1.00 60.88 267 GLN A N 1
ATOM 2159 C CA . GLN A 1 267 ? -54.938 -3.260 90.587 1.00 60.88 267 GLN A CA 1
ATOM 2160 C C . GLN A 1 267 ? -56.442 -3.536 90.805 1.00 60.88 267 GLN A C 1
ATOM 2162 O O . GLN A 1 267 ? -56.976 -3.212 91.865 1.00 60.88 267 GLN A O 1
ATOM 2167 N N . HIS A 1 268 ? -57.122 -4.181 89.847 1.00 55.34 268 HIS A N 1
ATOM 2168 C CA . HIS A 1 268 ? -58.546 -4.554 89.909 1.00 55.34 268 HIS A CA 1
ATOM 2169 C C . HIS A 1 268 ? -58.785 -6.041 90.253 1.00 55.34 268 HIS A C 1
ATOM 2171 O O . HIS A 1 268 ? -59.914 -6.533 90.130 1.00 55.34 268 HIS A O 1
ATOM 2177 N N . LYS A 1 269 ? -57.756 -6.759 90.741 1.00 49.25 269 LYS A N 1
ATOM 2178 C CA . LYS A 1 269 ? -57.788 -8.196 91.105 1.00 49.25 269 LYS A CA 1
ATOM 2179 C C . LYS A 1 269 ? -58.904 -8.602 92.074 1.00 49.25 269 LYS A C 1
ATOM 2181 O O . LYS A 1 269 ? -59.199 -9.788 92.190 1.00 49.25 269 LYS A O 1
ATOM 2186 N N . ALA A 1 270 ? -59.534 -7.652 92.761 1.00 49.88 270 ALA A N 1
ATOM 2187 C CA . ALA A 1 270 ? -60.637 -7.933 93.671 1.00 49.88 270 ALA A CA 1
ATOM 2188 C C . ALA A 1 270 ? -62.016 -8.066 92.987 1.00 49.88 270 ALA A C 1
ATOM 2190 O O . ALA A 1 270 ? -62.939 -8.532 93.652 1.00 49.88 270 ALA A O 1
ATOM 2191 N N . LEU A 1 271 ? -62.197 -7.687 91.706 1.00 49.06 271 LEU A N 1
ATOM 2192 C CA . LEU A 1 271 ? -63.554 -7.588 91.129 1.00 49.06 271 LEU A CA 1
ATOM 2193 C C . LEU A 1 271 ? -63.782 -8.163 89.715 1.00 49.06 271 LEU A C 1
ATOM 2195 O O . LEU A 1 271 ? -64.940 -8.366 89.355 1.00 49.06 271 LEU A O 1
ATOM 2199 N N . LEU A 1 272 ? -62.753 -8.469 88.913 1.00 54.50 272 LEU A N 1
ATOM 2200 C CA . LEU A 1 272 ? -62.944 -9.002 87.550 1.00 54.50 272 LEU A CA 1
ATOM 2201 C C . LEU A 1 272 ? -62.085 -10.246 87.279 1.00 54.50 272 LEU A C 1
ATOM 2203 O O . LEU A 1 272 ? -60.871 -10.237 87.468 1.00 54.50 272 LEU A O 1
ATOM 2207 N N . LYS A 1 273 ? -62.726 -11.323 86.795 1.00 56.97 273 LYS A N 1
ATOM 2208 C CA . LYS A 1 273 ? -62.060 -12.514 86.239 1.00 56.97 273 LYS A CA 1
ATOM 2209 C C . LYS A 1 273 ? -61.333 -12.120 84.954 1.00 56.97 273 LYS A C 1
ATOM 2211 O O . LYS A 1 273 ? -61.905 -12.181 83.871 1.00 56.97 273 LYS A O 1
ATOM 2216 N N . VAL A 1 274 ? -60.087 -11.692 85.084 1.00 62.06 274 VAL A N 1
ATOM 2217 C CA . VAL A 1 274 ? -59.213 -11.449 83.939 1.00 62.06 274 VAL A CA 1
ATOM 2218 C C . VAL A 1 274 ? -58.740 -12.794 83.383 1.00 62.06 274 VAL A C 1
ATOM 2220 O O . VAL A 1 274 ? -58.258 -13.645 84.133 1.00 62.06 274 VAL A O 1
ATOM 2223 N N . ASP A 1 275 ? -58.904 -13.005 82.074 1.00 71.38 275 ASP A N 1
ATOM 2224 C CA . ASP A 1 275 ? -58.485 -14.233 81.391 1.00 71.38 275 ASP A CA 1
ATOM 2225 C C . ASP A 1 275 ? -56.963 -14.242 81.180 1.00 71.38 275 ASP A C 1
ATOM 2227 O O . ASP A 1 275 ? -56.432 -13.837 80.144 1.00 71.38 275 ASP A O 1
ATOM 2231 N N . LEU A 1 276 ? -56.242 -14.691 82.207 1.00 76.38 276 LEU A N 1
ATOM 2232 C CA . LEU A 1 276 ? -54.783 -14.796 82.203 1.00 76.38 276 LEU A CA 1
ATOM 2233 C C . LEU A 1 276 ? -54.259 -15.708 81.074 1.00 76.38 276 LEU A C 1
ATOM 2235 O O . LEU A 1 276 ? -53.158 -15.491 80.563 1.00 76.38 276 LEU A O 1
ATOM 2239 N N . ALA A 1 277 ? -55.050 -16.700 80.649 1.00 81.12 277 ALA A N 1
ATOM 2240 C CA . ALA A 1 277 ? -54.683 -17.602 79.561 1.00 81.12 277 ALA A CA 1
ATOM 2241 C C . ALA A 1 277 ? -54.699 -16.883 78.202 1.00 81.12 277 ALA A C 1
ATOM 2243 O O . ALA A 1 277 ? -53.832 -17.140 77.359 1.00 81.12 277 ALA A O 1
ATOM 2244 N N . ALA A 1 278 ? -55.613 -15.929 78.000 1.00 83.56 278 ALA A N 1
ATOM 2245 C CA . ALA A 1 278 ? -55.630 -15.083 76.808 1.00 83.56 278 ALA A CA 1
ATOM 2246 C C . ALA A 1 278 ? -54.373 -14.195 76.716 1.00 83.56 278 ALA A C 1
ATOM 2248 O O . ALA A 1 278 ? -53.751 -14.126 75.651 1.00 83.56 278 ALA A O 1
ATOM 2249 N N . PHE A 1 279 ? -53.935 -13.598 77.834 1.00 83.88 279 PHE A N 1
ATOM 2250 C CA . PHE A 1 279 ? -52.694 -12.809 77.894 1.00 83.88 279 PHE A CA 1
ATOM 2251 C C . PHE A 1 279 ? -51.451 -13.654 77.593 1.00 83.88 279 PHE A C 1
ATOM 2253 O O . PHE A 1 279 ? -50.629 -13.258 76.765 1.00 83.88 279 PHE A O 1
ATOM 2260 N N . GLN A 1 280 ? -51.328 -14.845 78.194 1.00 84.50 280 GLN A N 1
ATOM 2261 C CA . GLN A 1 280 ? -50.228 -15.770 77.888 1.00 84.50 280 GLN A CA 1
ATOM 2262 C C . GLN A 1 280 ? -50.220 -16.191 76.415 1.00 84.50 280 GLN A C 1
ATOM 2264 O O . GLN A 1 280 ? -49.167 -16.209 75.776 1.00 84.50 280 GLN A O 1
ATOM 2269 N N . THR A 1 281 ? -51.391 -16.486 75.848 1.00 89.81 281 THR A N 1
ATOM 2270 C CA . THR A 1 281 ? -51.509 -16.882 74.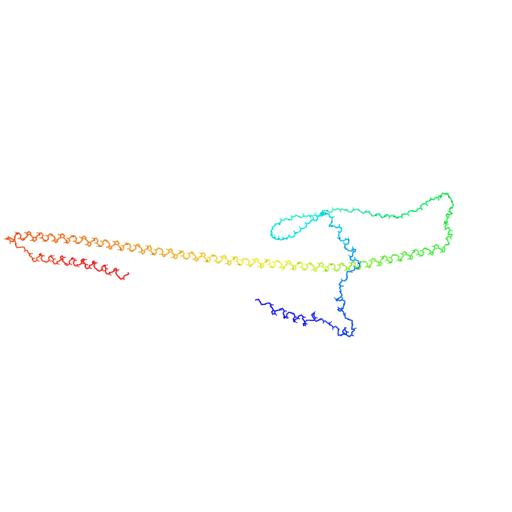439 1.00 89.81 281 THR A CA 1
ATOM 2271 C C . THR A 1 281 ? -51.079 -15.748 73.511 1.00 89.81 281 THR A C 1
ATOM 2273 O O . THR A 1 281 ? -50.312 -15.982 72.575 1.00 89.81 281 THR A O 1
ATOM 2276 N N . ARG A 1 282 ? -51.500 -14.504 73.784 1.00 92.19 282 ARG A N 1
ATOM 2277 C CA . ARG A 1 282 ? -51.093 -13.340 72.987 1.00 92.19 282 ARG A CA 1
ATOM 2278 C C . ARG A 1 282 ? -49.603 -13.025 73.137 1.00 92.19 282 ARG A C 1
ATOM 2280 O O . ARG A 1 282 ? -48.944 -12.779 72.130 1.00 92.19 282 ARG A O 1
ATOM 2287 N N . GLY A 1 283 ? -49.050 -13.100 74.347 1.00 89.75 283 GLY A N 1
ATOM 2288 C CA . GLY A 1 283 ? -47.611 -12.939 74.580 1.00 89.75 283 GLY A CA 1
ATOM 2289 C C . GLY A 1 283 ? -46.776 -13.951 73.788 1.00 89.75 283 GLY A C 1
ATOM 2290 O O . GLY A 1 283 ? -45.830 -13.577 73.097 1.00 89.75 283 GLY A O 1
ATOM 2291 N N . ASN A 1 284 ? -47.188 -15.222 73.777 1.00 91.44 284 ASN A N 1
ATOM 2292 C CA . ASN A 1 284 ? -46.528 -16.270 72.991 1.00 91.44 284 ASN A CA 1
ATOM 2293 C C . ASN A 1 284 ? -46.617 -16.023 71.473 1.00 91.44 284 ASN A C 1
ATOM 2295 O O . ASN A 1 284 ? -45.659 -16.295 70.740 1.00 91.44 284 ASN A O 1
ATOM 2299 N N . GLN A 1 285 ? -47.737 -15.472 70.988 1.00 93.75 285 GLN A N 1
ATOM 2300 C CA . GLN A 1 285 ? -47.876 -15.054 69.588 1.00 93.75 285 GLN A CA 1
ATOM 2301 C C . GLN A 1 285 ? -46.896 -13.927 69.239 1.00 93.75 285 GLN A C 1
ATOM 2303 O O . GLN A 1 285 ? -46.221 -14.010 68.214 1.00 93.75 285 GLN A O 1
ATOM 2308 N N . LEU A 1 286 ? -46.756 -12.914 70.100 1.00 94.62 286 LEU A N 1
ATOM 2309 C CA . LEU A 1 286 ? -45.794 -11.825 69.902 1.00 94.62 286 LEU A CA 1
ATOM 2310 C C . LEU A 1 286 ? -44.348 -12.339 69.892 1.00 94.62 286 LEU A C 1
ATOM 2312 O O . LEU A 1 286 ? -43.593 -12.008 68.980 1.00 94.62 286 LEU A O 1
ATOM 2316 N N . CYS A 1 287 ? -43.977 -13.228 70.819 1.00 93.00 287 CYS A N 1
ATOM 2317 C CA . CYS A 1 287 ? -42.660 -13.877 70.824 1.00 93.00 287 CYS A CA 1
ATOM 2318 C C . CYS A 1 287 ? -42.385 -14.658 69.528 1.00 93.00 287 CYS A C 1
ATOM 2320 O O . CYS A 1 287 ? -41.265 -14.639 69.007 1.00 93.00 287 CYS A O 1
ATOM 2322 N N . SER A 1 288 ? -43.407 -15.318 68.976 1.00 93.50 288 SER A N 1
ATOM 2323 C CA . SER A 1 288 ? -43.309 -16.041 67.703 1.00 93.50 288 SER A CA 1
ATOM 2324 C C . SER A 1 288 ? -43.108 -15.088 66.518 1.00 93.50 288 SER A C 1
ATOM 2326 O O . SER A 1 288 ? -42.262 -15.348 65.661 1.00 93.50 288 SER A O 1
ATOM 2328 N N . LEU A 1 289 ? -43.825 -13.959 66.493 1.00 94.50 289 LEU A N 1
ATOM 2329 C CA . LEU A 1 289 ? -43.680 -12.911 65.473 1.00 94.50 289 LEU A CA 1
ATOM 2330 C C . LEU A 1 289 ? -42.291 -12.261 65.516 1.00 94.50 289 LEU A C 1
ATOM 2332 O O . LEU A 1 289 ? -41.637 -12.139 64.480 1.00 94.50 289 LEU A O 1
ATOM 2336 N N . ILE A 1 290 ? -41.802 -11.921 66.712 1.00 94.62 290 ILE A N 1
ATOM 2337 C CA . ILE A 1 290 ? -40.453 -11.373 66.924 1.00 94.62 290 ILE A CA 1
ATOM 2338 C C . ILE A 1 290 ? -39.395 -12.370 66.439 1.00 94.62 290 ILE A C 1
ATOM 2340 O O . ILE A 1 290 ? -38.500 -12.009 65.675 1.00 94.62 290 ILE A O 1
ATOM 2344 N N . SER A 1 291 ? -39.537 -13.645 66.810 1.00 92.69 291 SER A N 1
ATOM 2345 C CA . SER A 1 291 ? -38.636 -14.716 66.367 1.00 92.69 291 SER A CA 1
ATOM 2346 C C . SER A 1 291 ? -38.643 -14.889 64.842 1.00 92.69 291 SER A C 1
ATOM 2348 O O . SER A 1 291 ? -37.601 -15.149 64.240 1.00 92.69 291 SER A O 1
ATOM 2350 N N . GLY A 1 292 ? -39.798 -14.704 64.191 1.00 92.62 292 GLY A N 1
ATOM 2351 C CA . GLY A 1 292 ? -39.924 -14.666 62.731 1.00 92.62 292 GLY A CA 1
ATOM 2352 C C . GLY A 1 292 ? -39.124 -13.529 62.090 1.00 92.62 292 GLY A C 1
ATOM 2353 O O . GLY A 1 292 ? -38.374 -13.766 61.144 1.00 92.62 292 GLY A O 1
ATOM 2354 N N . ILE A 1 293 ? -39.222 -12.314 62.636 1.00 92.62 293 ILE A N 1
ATOM 2355 C CA . ILE A 1 293 ? -38.504 -11.131 62.130 1.00 92.62 293 ILE A CA 1
ATOM 2356 C C . ILE A 1 293 ? -36.986 -11.267 62.323 1.00 92.62 293 ILE A C 1
ATOM 2358 O O . ILE A 1 293 ? -36.218 -10.927 61.417 1.00 92.62 293 ILE A O 1
ATOM 2362 N N . ILE A 1 294 ? -36.541 -11.780 63.476 1.00 90.75 294 ILE A N 1
ATOM 2363 C CA . ILE A 1 294 ? -35.115 -11.994 63.771 1.00 90.75 294 ILE A CA 1
ATOM 2364 C C . ILE A 1 294 ? -34.515 -13.013 62.798 1.00 90.75 294 ILE A C 1
ATOM 2366 O O . ILE A 1 294 ? -33.476 -12.749 62.194 1.00 90.75 294 ILE A O 1
ATOM 2370 N N . ARG A 1 295 ? -35.196 -14.143 62.579 1.00 89.75 295 ARG A N 1
ATOM 2371 C CA . ARG A 1 295 ? -34.761 -15.172 61.625 1.00 89.75 295 ARG A CA 1
ATOM 2372 C C . ARG A 1 295 ? -34.680 -14.638 60.195 1.00 89.75 295 ARG A C 1
ATOM 2374 O O . ARG A 1 295 ? -33.630 -14.767 59.572 1.00 89.75 295 ARG A O 1
ATOM 2381 N N . ALA A 1 296 ? -35.715 -13.938 59.727 1.00 86.19 296 ALA A N 1
ATOM 2382 C CA . ALA A 1 296 ? -35.704 -13.302 58.408 1.00 86.19 296 ALA A CA 1
ATOM 2383 C C . ALA A 1 296 ? -34.556 -12.282 58.254 1.00 86.19 296 ALA A C 1
ATOM 2385 O O . ALA A 1 296 ? -34.025 -12.091 57.163 1.00 86.19 296 ALA A O 1
ATOM 2386 N N . SER A 1 297 ? -34.137 -11.638 59.348 1.00 83.69 297 SER A N 1
ATOM 2387 C CA . SER A 1 297 ? -33.000 -10.708 59.351 1.00 83.69 297 SER A CA 1
ATOM 2388 C C . SER A 1 297 ? -31.638 -11.422 59.348 1.00 83.69 297 SER A C 1
ATOM 2390 O O . SER A 1 297 ? -30.686 -10.899 58.772 1.00 83.69 297 SER A O 1
ATOM 2392 N N . SER A 1 298 ? -31.545 -12.614 59.950 1.00 76.88 298 SER A N 1
ATOM 2393 C CA . SER A 1 298 ? -30.329 -13.443 59.996 1.00 76.88 298 SER A CA 1
ATOM 2394 C C . SER A 1 298 ? -30.041 -14.171 58.677 1.00 76.88 298 SER A C 1
ATOM 2396 O O . SER A 1 298 ? -28.889 -14.326 58.281 1.00 76.88 298 SER A O 1
ATOM 2398 N N . GLU A 1 299 ? -31.073 -14.614 57.963 1.00 72.00 299 GLU A N 1
ATOM 2399 C CA . GLU A 1 299 ? -30.914 -15.303 56.670 1.00 72.00 299 GLU A CA 1
ATOM 2400 C C . GLU A 1 299 ? -30.355 -14.355 55.586 1.00 72.00 299 GLU A C 1
ATOM 2402 O O . GLU A 1 299 ? -29.541 -14.735 54.738 1.00 72.00 299 GLU A O 1
ATOM 2407 N N . LEU A 1 300 ? -30.709 -13.070 55.674 1.00 62.94 300 LEU A N 1
ATOM 2408 C CA . LEU A 1 300 ? -30.198 -12.007 54.806 1.00 62.94 300 LEU A CA 1
ATOM 2409 C C . LEU A 1 300 ? -28.747 -11.602 55.110 1.00 62.94 300 LEU A C 1
ATOM 2411 O O . LEU A 1 300 ? -28.060 -11.113 54.212 1.00 62.94 300 LEU A O 1
ATOM 2415 N N . SER A 1 301 ? -28.266 -11.781 56.345 1.00 57.97 301 SER A N 1
ATOM 2416 C CA . SER A 1 301 ? -26.881 -11.462 56.712 1.00 57.97 301 SER A CA 1
ATOM 2417 C C . SER A 1 301 ? -25.900 -12.574 56.340 1.00 57.97 301 SER A C 1
ATOM 2419 O O . SER A 1 301 ? -24.789 -12.258 55.938 1.00 57.97 301 SER A O 1
ATOM 2421 N N . HIS A 1 302 ? -26.299 -13.849 56.367 1.00 48.03 302 HIS A N 1
ATOM 2422 C CA . HIS A 1 302 ? -25.435 -14.959 55.920 1.00 48.03 302 HIS A CA 1
ATOM 2423 C C . HIS A 1 302 ? -25.260 -14.996 54.396 1.00 48.03 302 HIS A C 1
ATOM 2425 O O . HIS A 1 302 ? -24.198 -15.346 53.889 1.00 48.03 302 HIS A O 1
ATOM 2431 N N . SER A 1 303 ? -26.252 -14.503 53.653 1.00 51.47 303 SER A N 1
ATOM 2432 C CA . SER A 1 303 ? -26.162 -14.320 52.198 1.00 51.47 303 SER A CA 1
ATOM 2433 C C . SER A 1 303 ? -25.124 -13.260 51.765 1.00 51.47 303 SER A C 1
ATOM 2435 O O . SER A 1 303 ? -24.893 -13.095 50.571 1.00 51.47 303 SER A O 1
ATOM 2437 N N . ARG A 1 304 ? -24.507 -12.517 52.706 1.00 50.25 304 ARG A N 1
ATOM 2438 C CA . ARG A 1 304 ? -23.414 -11.556 52.446 1.00 50.25 304 ARG A CA 1
ATOM 2439 C C . ARG A 1 304 ? -22.012 -12.165 52.499 1.00 50.25 304 ARG A C 1
ATOM 2441 O O . ARG A 1 304 ? -21.098 -11.533 51.991 1.00 50.25 304 ARG A O 1
ATOM 2448 N N . GLU A 1 305 ? -21.826 -13.333 53.110 1.00 42.84 305 GLU A N 1
ATOM 2449 C CA . GLU A 1 305 ? -20.490 -13.930 53.305 1.00 42.84 305 GLU A CA 1
ATOM 2450 C C . GLU A 1 305 ? -20.131 -14.969 52.230 1.00 42.84 305 GLU A C 1
ATOM 2452 O O . GLU A 1 305 ? -19.016 -15.479 52.206 1.00 42.84 305 GLU A O 1
ATOM 2457 N N . SER A 1 306 ? -21.062 -15.285 51.324 1.00 41.38 306 SER A N 1
ATOM 2458 C CA . SER A 1 306 ? -20.916 -16.348 50.315 1.00 41.38 306 SER A CA 1
ATOM 2459 C C . SER A 1 306 ? -20.828 -15.848 48.863 1.00 41.38 306 SER A C 1
ATOM 2461 O O . SER A 1 306 ? -21.016 -16.643 47.943 1.00 41.38 306 SER A O 1
ATOM 2463 N N . SER A 1 307 ? -20.605 -14.551 48.619 1.00 37.34 307 SER A N 1
ATOM 2464 C CA . SER A 1 307 ? -20.490 -13.962 47.269 1.00 37.34 307 SER A CA 1
ATOM 2465 C C . SER A 1 307 ? -19.263 -13.080 47.125 1.00 37.34 307 SER A C 1
ATOM 2467 O O . SER A 1 307 ? -18.994 -12.308 48.069 1.00 37.34 307 SER A O 1
#

Sequence (307 aa):
MPSEGRCWETLKALRSSDKGRLCYYRDWLLRREDVLEECMSLPKLSSYSGWVVEHVLPHMQENQPLSETSPSSTSASALDQPSFVPKSPDASSAFSPASPATPNGTKGKDESQHTESMVLQSSRGIKVEGCVRMYELVHRMKGTEGLRLWQEEQERKVQALSEMASEQLKRFDEWKELKQHKEFQDLREVMEKSSREALGHQEKLKAEHRHRAKILNLKLREAEQQRVKQAEQERLRKEEGQIRLRALYALQEEMLQLSQQLDASEQHKALLKVDLAAFQTRGNQLCSLISGIIRASSELSHSRESS

Secondary structure (DSSP, 8-state):
---HHHHHHHHHHHHHSTTT-----TTTTTTT--TTTGGGSPPPPPTTHHHHHHHH-TTS-S----------------------PPPP--------PPP-----------------------HHHHHHHHHHHHHHHHHHHHHHHHHHHHHHHHHHHHHHHHHHHHHHHHHHHHHHHHHHHHHHHHHHHHHHHHHHHHHHHHHHHHHHHHHHHHHHHHHHHHHHHHHHHHHHHHHHHHHHHHHHHHHHHHHHHHHHHHHHHHHHHHHTTTT----HHHHHHHHHHHHHHHHHHHHHHHHHHHTTS--

Organism: Homo sapiens (NCBI:txid9606)

Radius of gyration: 66.66 Å; chains: 1; bounding box: 134×77×185 Å

Foldseek 3Di:
DPPPVVVVVVVVVLCVDPNNVDDDDPCVVVVPPPPCVVVPDDDDDDPCVVVVVVVVPPPPDDDDDDDDDDDDDDDYDDDDDDDDDDDDDDDDDDDDDDDDDDDDDDDDDDDDDPPPVPPVCDPVNVVVVVVVVVVVVVVVVVVVVVVVVVVVVVVVVVVVVVVVVVVVVVVVVVVVVVVVVVVVVVVVVVVVVVVVVVVVVVVVVVVVVVVVVVVVVVVVVVVVVVVVVVVVVVVVVVVVVVVLVVVVVVLVVVVVVLVVVVVVCVVVVPPDDDPVVVSVVVVVVSVVVVVVSVVVVVVVVVVVVPD

pLDDT: mean 74.32, std 24.89, range [26.2, 98.81]